Protein AF-A0A971KSY1-F1 (afdb_monomer_lite)

Sequence (257 aa):
MKKQINYIIRQVSPEHADFSYYFDDDGLTGAGGDYCYNLFIVAQSRNVGGFNEEEYQSLQTEIEELFENYDDIINKHEYAQYPSVGAMLLDLGLIDNIHNTRRIKEITDWLKACQEKPNPPYRNYRIMAEAFPEETTAEYLTFRTGKQWSTDSARGYSQGDYVKMVYCEELEHYKDGVQHYGKIWLGAATEFYVINLDENGEEVDTCGGYIIADSQAWDDEDRKKLICEWAGIPEDEALLEMIDSYKTVMQYTYRTV

Secondary structure (DSSP, 8-state):
-PPPP-EEEEEPPTTT---HHHH--GGGSGGGS-GGG--EEEESSTTSPPBTHHHHHHHHHHHHHHHHHHHHHHTT-TT-SSSSHHHHHHHTTS-S-TT-HHHHHHHHHHHHHHTSPPPTT-TTSSSHHHH-HHHHHHHHHHHHHSS-EEEEEEE-SSTT-EEEEEEETTSGGGTT-SHHHHHHHTT-EEEEEEEEE-TTS-EEEEEEEEEEETTT-SSHHHHHHHHHHHHT--GGGEEEE------------PPP-

Structure (mmCIF, N/CA/C/O backbone):
data_AF-A0A971KSY1-F1
#
_entry.id   AF-A0A971KSY1-F1
#
loop_
_atom_site.group_PDB
_atom_site.id
_atom_site.type_symbol
_atom_site.label_atom_id
_atom_site.label_alt_id
_atom_site.label_comp_id
_atom_site.label_asym_id
_atom_site.label_entity_id
_atom_site.label_seq_id
_atom_site.pdbx_PDB_ins_code
_atom_site.Cartn_x
_atom_site.Cartn_y
_atom_site.Cartn_z
_atom_site.occupancy
_atom_site.B_iso_or_equiv
_atom_site.auth_seq_id
_atom_site.auth_comp_id
_atom_site.auth_asym_id
_atom_site.auth_atom_id
_atom_site.pdbx_PDB_model_num
ATOM 1 N N . MET A 1 1 ? -37.208 12.709 26.633 1.00 48.94 1 MET A N 1
ATOM 2 C CA . MET A 1 1 ? -37.152 11.276 26.993 1.00 48.94 1 MET A CA 1
ATOM 3 C C . MET A 1 1 ? -35.694 10.863 26.948 1.00 48.94 1 MET A C 1
ATOM 5 O O . MET A 1 1 ? -35.041 11.241 25.984 1.00 48.94 1 MET A O 1
ATOM 9 N N . LYS A 1 2 ? -35.166 10.179 27.973 1.00 58.53 2 LYS A N 1
ATOM 10 C CA . LYS A 1 2 ? -33.878 9.483 27.820 1.00 58.53 2 LYS A CA 1
ATOM 11 C C . LYS A 1 2 ? -34.103 8.402 26.764 1.00 58.53 2 LYS A C 1
ATOM 13 O O . LYS A 1 2 ? -35.060 7.644 26.907 1.00 58.53 2 LYS A O 1
ATOM 18 N N . LYS A 1 3 ? -33.320 8.417 25.687 1.00 74.19 3 LYS A N 1
ATOM 19 C CA . LYS A 1 3 ? -33.339 7.335 24.701 1.00 74.19 3 LYS A CA 1
ATOM 20 C C . LYS A 1 3 ? -32.808 6.069 25.372 1.00 74.19 3 LYS A C 1
ATOM 22 O O . LYS A 1 3 ? -31.975 6.164 26.276 1.00 74.19 3 LYS A O 1
ATOM 27 N N . GLN A 1 4 ? -33.387 4.933 25.012 1.00 85.75 4 GLN A N 1
ATOM 28 C CA . GLN A 1 4 ? -32.935 3.636 25.493 1.00 85.75 4 GLN A CA 1
ATOM 29 C C . GLN A 1 4 ? -31.610 3.314 24.800 1.00 85.75 4 GLN A C 1
ATOM 31 O O . GLN A 1 4 ? -31.487 3.533 23.599 1.00 85.75 4 GLN A O 1
ATOM 36 N N . ILE A 1 5 ? -30.623 2.870 25.574 1.00 91.19 5 ILE A N 1
ATOM 37 C CA . ILE A 1 5 ? -29.356 2.385 25.032 1.00 91.19 5 ILE A CA 1
ATOM 38 C C . ILE A 1 5 ? -29.548 0.910 24.712 1.00 91.19 5 ILE A C 1
ATOM 40 O O . ILE A 1 5 ? -29.903 0.140 25.602 1.00 91.19 5 ILE A O 1
ATOM 44 N N . ASN A 1 6 ? -29.332 0.559 23.451 1.00 93.75 6 ASN A N 1
ATOM 45 C CA . ASN A 1 6 ? -29.463 -0.801 22.935 1.00 93.75 6 ASN A CA 1
ATOM 46 C C . ASN A 1 6 ? -28.094 -1.405 22.585 1.00 93.75 6 ASN A C 1
ATOM 48 O O . ASN A 1 6 ? -27.993 -2.617 22.416 1.00 93.75 6 ASN A O 1
ATOM 52 N N . TYR A 1 7 ? -27.050 -0.570 22.497 1.00 95.81 7 TYR A N 1
ATOM 53 C CA . TYR A 1 7 ? -25.719 -0.978 22.058 1.00 95.81 7 TYR A CA 1
ATOM 54 C C . TYR A 1 7 ? -24.626 -0.408 22.964 1.00 95.81 7 TYR A C 1
ATOM 56 O O . TYR A 1 7 ? -24.660 0.770 23.333 1.00 95.81 7 TYR A O 1
ATOM 64 N N . ILE A 1 8 ? -23.619 -1.224 23.268 1.00 95.38 8 ILE A N 1
ATOM 65 C CA . ILE A 1 8 ? -22.361 -0.779 23.875 1.00 95.38 8 ILE A CA 1
ATOM 66 C C . ILE A 1 8 ? -21.244 -0.978 22.858 1.00 95.38 8 ILE A C 1
ATOM 68 O O . ILE A 1 8 ? -21.026 -2.080 22.369 1.00 95.38 8 ILE A O 1
ATOM 72 N N . ILE A 1 9 ? -20.518 0.090 22.570 1.00 96.38 9 ILE A N 1
ATOM 73 C CA . ILE A 1 9 ? -19.268 0.066 21.827 1.00 96.38 9 ILE A CA 1
ATOM 74 C C . ILE A 1 9 ? -18.150 0.053 22.864 1.00 96.38 9 ILE A C 1
ATOM 76 O O . ILE A 1 9 ? -17.972 1.038 23.576 1.00 96.38 9 ILE A O 1
ATOM 80 N N . ARG A 1 10 ? -17.414 -1.048 22.986 1.00 95.25 10 ARG A N 1
ATOM 81 C CA . ARG A 1 10 ? -16.396 -1.230 24.028 1.00 95.25 10 ARG A CA 1
ATOM 82 C C . ARG A 1 10 ? -15.017 -1.370 23.410 1.00 95.25 10 ARG A C 1
ATOM 84 O O . ARG A 1 10 ? -14.802 -2.257 22.589 1.00 95.25 10 ARG A O 1
ATOM 91 N N . GLN A 1 11 ? -14.083 -0.524 23.831 1.00 93.81 11 GLN A N 1
ATOM 92 C CA . GLN A 1 11 ? -12.683 -0.631 23.431 1.00 93.81 11 GLN A CA 1
ATOM 93 C C . GLN A 1 11 ? -12.081 -1.971 23.882 1.00 93.81 11 GLN A C 1
ATOM 95 O O . GLN A 1 11 ? -12.233 -2.377 25.037 1.00 93.81 11 GLN A O 1
ATOM 100 N N . VAL A 1 12 ? -11.354 -2.631 22.981 1.00 91.94 12 VAL A N 1
ATOM 101 C CA . VAL A 1 12 ? -10.553 -3.820 23.285 1.00 91.94 12 VAL A CA 1
ATOM 102 C C . VAL A 1 12 ? -9.219 -3.388 23.884 1.00 91.94 12 VAL A C 1
ATOM 104 O O . VAL A 1 12 ? -8.569 -2.464 23.389 1.00 91.94 12 VAL A O 1
ATOM 107 N N . SER A 1 13 ? -8.798 -4.043 24.967 1.00 86.94 13 SER A N 1
ATOM 108 C CA . SER A 1 13 ? -7.489 -3.766 25.559 1.00 86.94 13 SER A CA 1
ATOM 109 C C . SER A 1 13 ? -6.364 -4.054 24.559 1.00 86.94 13 SER A C 1
ATOM 111 O O . SER A 1 13 ? -6.430 -5.078 23.879 1.00 86.94 13 SER A O 1
ATOM 113 N N . PRO A 1 14 ? -5.298 -3.233 24.497 1.00 83.31 14 PRO A N 1
ATOM 114 C CA . PRO A 1 14 ? -4.202 -3.438 23.548 1.00 83.31 14 PRO A CA 1
ATOM 115 C C . PRO A 1 14 ? -3.543 -4.824 23.623 1.00 83.31 14 PRO A C 1
ATOM 117 O O . PRO A 1 14 ? -3.099 -5.342 22.609 1.00 83.31 14 PRO A O 1
ATOM 120 N N . GLU A 1 15 ? -3.502 -5.459 24.800 1.00 82.75 15 GLU A N 1
ATOM 121 C CA . GLU A 1 15 ? -2.994 -6.829 24.981 1.00 82.75 15 GLU A CA 1
ATOM 122 C C . GLU A 1 15 ? -3.887 -7.933 24.387 1.00 82.75 15 GLU A C 1
ATOM 124 O O . GLU A 1 15 ? -3.483 -9.096 24.334 1.00 82.75 15 GLU A O 1
ATOM 129 N N . HIS A 1 16 ? -5.108 -7.582 23.991 1.00 85.69 16 HIS A N 1
ATOM 130 C CA . HIS A 1 16 ? -6.093 -8.469 23.379 1.00 85.69 16 HIS A CA 1
ATOM 131 C C . HIS A 1 16 ? -6.418 -8.086 21.934 1.00 85.69 16 HIS A C 1
ATOM 133 O O . HIS A 1 16 ? -7.103 -8.857 21.270 1.00 85.69 16 HIS A O 1
ATOM 139 N N . ALA A 1 17 ? -5.933 -6.935 21.464 1.00 84.19 17 ALA A N 1
ATOM 140 C CA . ALA A 1 17 ? -6.093 -6.508 20.086 1.00 84.19 17 ALA A CA 1
ATOM 141 C C . ALA A 1 17 ? -5.112 -7.271 19.186 1.00 84.19 17 ALA A C 1
ATOM 143 O O . ALA A 1 17 ? -3.904 -7.287 19.437 1.00 84.19 17 ALA A O 1
ATOM 144 N N . ASP A 1 18 ? -5.637 -7.885 18.131 1.00 82.88 18 ASP A N 1
ATOM 145 C CA . ASP A 1 18 ? -4.851 -8.568 17.106 1.00 82.88 18 ASP A CA 1
ATOM 146 C C . ASP A 1 18 ? -5.301 -8.093 15.723 1.00 82.88 18 ASP A C 1
ATOM 148 O O . ASP A 1 18 ? -6.350 -8.482 15.214 1.00 82.88 18 ASP A O 1
ATOM 152 N N . PHE A 1 19 ? -4.494 -7.225 15.112 1.00 86.44 19 PHE A N 1
ATOM 153 C CA . PHE A 1 19 ? -4.802 -6.649 13.804 1.00 86.44 19 PHE A CA 1
ATOM 154 C C . PHE A 1 19 ? -4.429 -7.563 12.635 1.00 86.44 19 PHE A C 1
ATOM 156 O O . PHE A 1 19 ? -4.664 -7.179 11.492 1.00 86.44 19 PHE A O 1
ATOM 163 N N . SER A 1 20 ? -3.853 -8.747 12.877 1.00 80.50 20 SER A N 1
ATOM 164 C CA . SER A 1 20 ? -3.466 -9.659 11.792 1.00 80.50 20 SER A CA 1
ATOM 165 C C . SER A 1 20 ? -4.663 -10.052 10.922 1.00 80.50 20 SER A C 1
ATOM 167 O O . SER A 1 20 ? -4.577 -9.952 9.701 1.00 80.50 20 SER A O 1
ATOM 169 N N . TYR A 1 21 ? -5.813 -10.333 11.541 1.00 78.06 21 TYR A N 1
ATOM 170 C CA . TYR A 1 21 ? -7.054 -10.685 10.843 1.00 78.06 21 TYR A CA 1
ATOM 171 C C . TYR A 1 21 ? -7.563 -9.608 9.880 1.00 78.06 21 TYR A C 1
ATOM 173 O O . TYR A 1 21 ? -8.275 -9.926 8.934 1.00 78.06 21 TYR A O 1
ATOM 181 N N . TYR A 1 22 ? -7.207 -8.337 10.094 1.00 82.69 22 TYR A N 1
ATOM 182 C CA . TYR A 1 22 ? -7.581 -7.251 9.184 1.00 82.69 22 TYR A CA 1
ATOM 183 C C . TYR A 1 22 ? -6.947 -7.418 7.795 1.00 82.69 22 TYR A C 1
ATOM 185 O O . TYR A 1 22 ? -7.488 -6.951 6.798 1.00 82.69 22 TYR A O 1
ATOM 193 N N . PHE A 1 23 ? -5.797 -8.088 7.734 1.00 82.44 23 PHE A N 1
ATOM 194 C CA . PHE A 1 23 ? -5.033 -8.310 6.513 1.00 82.44 23 PHE A CA 1
ATOM 195 C C . PHE A 1 23 ? -5.279 -9.684 5.886 1.00 82.44 23 PHE A C 1
ATOM 197 O O . PHE A 1 23 ? -4.829 -9.925 4.773 1.00 82.44 23 PHE A O 1
ATOM 204 N N . ASP A 1 24 ? -6.035 -10.558 6.550 1.00 78.06 24 ASP A N 1
ATOM 205 C CA . ASP A 1 24 ? -6.472 -11.832 5.971 1.00 78.06 24 ASP A CA 1
ATOM 206 C C . ASP A 1 24 ? -7.630 -11.645 4.961 1.00 78.06 24 ASP A C 1
ATOM 208 O O . ASP A 1 24 ? -8.124 -12.621 4.397 1.00 78.06 24 ASP A O 1
ATOM 212 N N . ASP A 1 25 ? -8.082 -10.404 4.735 1.00 69.25 25 ASP A N 1
ATOM 213 C CA . ASP A 1 25 ? -9.109 -10.068 3.749 1.00 69.25 25 ASP A CA 1
ATOM 214 C C . ASP A 1 25 ? -8.567 -10.205 2.314 1.00 69.25 25 ASP A C 1
ATOM 216 O O . ASP A 1 25 ? -7.653 -9.488 1.887 1.00 69.25 25 ASP A O 1
ATOM 220 N N . ASP A 1 26 ? -9.194 -11.091 1.535 1.00 64.81 26 ASP A N 1
ATOM 221 C CA . ASP A 1 26 ? -8.934 -11.272 0.104 1.00 64.81 26 ASP A CA 1
ATOM 222 C C . ASP A 1 26 ? -9.095 -9.961 -0.692 1.00 64.81 26 ASP A C 1
ATOM 224 O O . ASP A 1 26 ? -8.528 -9.822 -1.775 1.00 64.81 26 ASP A O 1
ATOM 228 N N . GLY A 1 27 ? -9.837 -8.983 -0.159 1.00 70.38 27 GLY A N 1
ATOM 229 C CA . GLY A 1 27 ? -10.011 -7.652 -0.736 1.00 70.38 27 GLY A CA 1
ATOM 230 C C . GLY A 1 27 ? -8.751 -6.781 -0.765 1.00 70.38 27 GLY A C 1
ATOM 231 O O . GLY A 1 27 ? -8.771 -5.753 -1.437 1.00 70.38 27 GLY A O 1
ATOM 232 N N . LEU A 1 28 ? -7.674 -7.173 -0.071 1.00 74.69 28 LEU A N 1
ATOM 233 C CA . LEU A 1 28 ? -6.376 -6.482 -0.083 1.00 74.69 28 LEU A CA 1
ATOM 234 C C . LEU A 1 28 ? -5.280 -7.262 -0.829 1.00 74.69 28 LEU A C 1
ATOM 236 O O . LEU A 1 28 ? -4.135 -6.798 -0.902 1.00 74.69 28 LEU A O 1
ATOM 240 N N . THR A 1 29 ? -5.600 -8.444 -1.365 1.00 73.44 29 THR A N 1
ATOM 241 C CA . THR A 1 29 ? -4.647 -9.347 -2.029 1.00 73.44 29 THR A CA 1
ATOM 242 C C . THR A 1 29 ? -5.054 -9.653 -3.471 1.00 73.44 29 THR A C 1
ATOM 244 O O . THR A 1 29 ? -6.196 -9.455 -3.890 1.00 73.44 29 THR A O 1
ATOM 247 N N . GLY A 1 30 ? -4.115 -10.209 -4.245 1.00 64.94 30 GLY A N 1
ATOM 248 C CA . GLY A 1 30 ? -4.368 -10.637 -5.625 1.00 64.94 30 GLY A CA 1
ATOM 249 C C . GLY A 1 30 ? -5.316 -11.826 -5.757 1.00 64.94 30 GLY A C 1
ATOM 250 O O . GLY A 1 30 ? -5.731 -12.146 -6.875 1.00 64.94 30 GLY A O 1
ATOM 251 N N . ALA A 1 31 ? -5.691 -12.472 -4.646 1.00 62.75 31 ALA A N 1
ATOM 252 C CA . ALA A 1 31 ? -6.575 -13.634 -4.637 1.00 62.75 31 ALA A CA 1
ATOM 253 C C . ALA A 1 31 ? -7.961 -13.328 -5.237 1.00 62.75 31 ALA A C 1
ATOM 255 O O . ALA A 1 31 ? -8.574 -14.208 -5.846 1.00 62.75 31 ALA A O 1
ATOM 256 N N . GLY A 1 32 ? -8.416 -12.070 -5.157 1.00 59.44 32 GLY A N 1
ATOM 257 C CA . GLY A 1 32 ? -9.660 -11.594 -5.774 1.00 59.44 32 GLY A CA 1
ATOM 258 C C . GLY A 1 32 ? -9.642 -11.506 -7.310 1.00 59.44 32 GLY A C 1
ATOM 259 O O . GLY A 1 32 ? -10.691 -11.320 -7.928 1.00 59.44 32 GLY A O 1
ATOM 260 N N . GLY A 1 33 ? -8.477 -11.660 -7.951 1.00 61.09 33 GLY A N 1
ATOM 261 C CA . GLY A 1 33 ? -8.323 -11.764 -9.406 1.00 61.09 33 GLY A CA 1
ATOM 262 C C . GLY A 1 33 ? -8.152 -10.445 -10.176 1.00 61.09 33 GLY A C 1
ATOM 263 O O . GLY A 1 33 ? -7.717 -10.492 -11.327 1.00 61.09 33 GLY A O 1
ATOM 264 N N . ASP A 1 34 ? -8.429 -9.280 -9.579 1.00 71.62 34 ASP A N 1
ATOM 265 C CA . ASP A 1 34 ? -8.027 -7.969 -10.117 1.00 71.62 34 ASP A CA 1
ATOM 266 C C . ASP A 1 34 ? -6.906 -7.400 -9.248 1.00 71.62 34 ASP A C 1
ATOM 268 O O . ASP A 1 34 ? -7.128 -7.024 -8.099 1.00 71.62 34 ASP A O 1
ATOM 272 N N . TYR A 1 35 ? -5.707 -7.318 -9.832 1.00 70.44 35 TYR A N 1
ATOM 273 C CA . TYR A 1 35 ? -4.486 -6.865 -9.161 1.00 70.44 35 TYR A CA 1
ATOM 274 C C . TYR A 1 35 ? -4.631 -5.483 -8.521 1.00 70.44 35 TYR A C 1
ATOM 276 O O . TYR A 1 35 ? -3.844 -5.107 -7.669 1.00 70.44 35 TYR A O 1
ATOM 284 N N . CYS A 1 36 ? -5.613 -4.685 -8.935 1.00 73.88 36 CYS A N 1
ATOM 285 C CA . CYS A 1 36 ? -5.788 -3.337 -8.417 1.00 73.88 36 CYS A CA 1
ATOM 286 C C . CYS A 1 36 ? -6.465 -3.258 -7.047 1.00 73.88 36 CYS A C 1
ATOM 288 O O . CYS A 1 36 ? -6.482 -2.176 -6.465 1.00 73.88 36 CYS A O 1
ATOM 290 N N . TYR A 1 37 ? -6.974 -4.376 -6.528 1.00 74.06 37 TYR A N 1
ATOM 291 C CA . TYR A 1 37 ? -7.326 -4.509 -5.113 1.00 74.06 37 TYR A CA 1
ATOM 292 C C . TYR A 1 37 ? -6.107 -4.841 -4.239 1.00 74.06 37 TYR A C 1
ATOM 294 O O . TYR A 1 37 ? -6.221 -4.879 -3.019 1.00 74.06 37 TYR A O 1
ATOM 302 N N . ASN A 1 38 ? -4.929 -5.062 -4.834 1.00 81.81 38 ASN A N 1
ATOM 303 C CA . ASN A 1 38 ? -3.735 -5.358 -4.059 1.00 81.81 38 ASN A CA 1
ATOM 304 C C . ASN A 1 38 ? -3.228 -4.092 -3.374 1.00 81.81 38 ASN A C 1
ATOM 306 O O . ASN A 1 38 ? -2.940 -3.075 -4.016 1.00 81.81 38 ASN A O 1
ATOM 310 N N . LEU A 1 39 ? -3.010 -4.224 -2.071 1.00 85.56 39 LEU A N 1
ATOM 311 C CA . LEU A 1 39 ? -2.203 -3.307 -1.293 1.00 85.56 39 LEU A CA 1
ATOM 312 C C . LEU A 1 39 ? -0.866 -3.978 -0.985 1.00 85.56 39 LEU A C 1
ATOM 314 O O . LEU A 1 39 ? -0.824 -5.060 -0.402 1.00 85.56 39 LEU A O 1
ATOM 318 N N . PHE A 1 40 ? 0.235 -3.311 -1.313 1.00 87.38 40 PHE A N 1
ATOM 319 C CA . PHE A 1 40 ? 1.554 -3.717 -0.831 1.00 87.38 40 PHE A CA 1
ATOM 320 C C . PHE A 1 40 ? 1.937 -2.828 0.339 1.00 87.38 40 PHE A C 1
ATOM 322 O O . PHE A 1 40 ? 1.944 -1.607 0.187 1.00 87.38 40 PHE A O 1
ATOM 329 N N . ILE A 1 41 ? 2.278 -3.420 1.486 1.00 84.88 41 ILE A N 1
ATOM 330 C CA . ILE A 1 41 ? 2.862 -2.684 2.613 1.00 84.88 41 ILE A CA 1
ATOM 331 C C . ILE A 1 41 ? 4.332 -3.060 2.696 1.00 84.88 41 ILE A C 1
ATOM 333 O O . ILE A 1 41 ? 4.700 -4.155 3.119 1.00 84.88 41 ILE A O 1
ATOM 337 N N . VAL A 1 42 ? 5.176 -2.120 2.289 1.00 84.25 42 VAL A N 1
ATOM 338 C CA . VAL A 1 42 ? 6.618 -2.295 2.179 1.00 84.25 42 VAL A CA 1
ATOM 339 C C . VAL A 1 42 ? 7.269 -1.774 3.456 1.00 84.25 42 VAL A C 1
ATOM 341 O O . VAL A 1 42 ? 7.334 -0.565 3.716 1.00 84.25 42 VAL A O 1
ATOM 344 N N . ALA A 1 43 ? 7.745 -2.704 4.280 1.00 74.25 43 ALA A N 1
ATOM 345 C CA . ALA A 1 43 ? 8.472 -2.391 5.499 1.00 74.25 43 ALA A CA 1
ATOM 346 C C . ALA A 1 43 ? 9.953 -2.124 5.183 1.00 74.25 43 ALA A C 1
ATOM 348 O O . ALA A 1 43 ? 10.650 -2.963 4.621 1.00 74.25 43 ALA A O 1
ATOM 349 N N . GLN A 1 44 ? 10.480 -0.967 5.600 1.00 61.97 44 GLN A N 1
ATOM 350 C CA . GLN A 1 44 ? 11.910 -0.644 5.427 1.00 61.97 44 GLN A CA 1
ATOM 351 C C . GLN A 1 44 ? 12.831 -1.433 6.378 1.00 61.97 44 GLN A C 1
ATOM 353 O O . GLN A 1 44 ? 14.061 -1.398 6.262 1.00 61.97 44 GLN A O 1
ATOM 358 N N . SER A 1 45 ? 12.251 -2.133 7.354 1.00 52.75 45 SER A N 1
ATOM 359 C CA . SER A 1 45 ? 12.975 -2.936 8.331 1.00 52.75 45 SER A CA 1
ATOM 360 C C . SER A 1 45 ? 13.284 -4.315 7.744 1.00 52.75 45 SER A C 1
ATOM 362 O O . SER A 1 45 ? 12.395 -5.145 7.599 1.00 52.75 45 SER A O 1
ATOM 364 N N . ARG A 1 46 ? 14.574 -4.585 7.502 1.00 41.16 46 ARG A N 1
ATOM 365 C CA . ARG A 1 46 ? 15.148 -5.855 6.992 1.00 41.16 46 ARG A CA 1
ATOM 366 C C . ARG A 1 46 ? 14.719 -7.147 7.719 1.00 41.16 46 ARG A C 1
ATOM 368 O O . ARG A 1 46 ? 15.130 -8.219 7.296 1.00 41.16 46 ARG A O 1
ATOM 375 N N . ASN A 1 47 ? 13.985 -7.048 8.829 1.00 38.00 47 ASN A N 1
ATOM 376 C CA . ASN A 1 47 ? 13.667 -8.155 9.733 1.00 38.00 47 ASN A CA 1
ATOM 377 C C . ASN A 1 47 ? 12.163 -8.313 10.023 1.00 38.00 47 ASN A C 1
ATOM 379 O O . ASN A 1 47 ? 11.811 -9.104 10.895 1.00 38.00 47 ASN A O 1
ATOM 383 N N . VAL A 1 48 ? 11.288 -7.551 9.362 1.00 52.50 48 VAL A N 1
ATOM 384 C CA . VAL A 1 48 ? 9.833 -7.686 9.521 1.00 52.50 48 VAL A CA 1
ATOM 385 C C . VAL A 1 48 ? 9.251 -7.789 8.127 1.00 52.50 48 VAL A C 1
ATOM 387 O O . VAL A 1 48 ? 9.369 -6.839 7.356 1.00 52.50 48 VAL A O 1
ATOM 390 N N . GLY A 1 49 ? 8.697 -8.956 7.805 1.00 60.94 49 GLY A N 1
ATOM 391 C CA . GLY A 1 49 ? 8.087 -9.170 6.506 1.00 60.94 49 GLY A CA 1
ATOM 392 C C . GLY A 1 49 ? 6.890 -8.251 6.309 1.00 60.94 49 GLY A C 1
ATOM 393 O O . GLY A 1 49 ? 6.125 -8.024 7.247 1.00 60.94 49 GLY A O 1
ATOM 394 N N . GLY A 1 50 ? 6.780 -7.658 5.124 1.00 64.12 50 GLY A N 1
ATOM 395 C CA . GLY A 1 50 ? 5.656 -6.798 4.755 1.00 64.12 50 GLY A CA 1
ATOM 396 C C . GLY A 1 50 ? 4.355 -7.582 4.549 1.00 64.12 50 GLY A C 1
ATOM 397 O O . GLY A 1 50 ? 4.354 -8.809 4.458 1.00 64.12 50 GLY A O 1
ATOM 398 N N . PHE A 1 51 ? 3.236 -6.867 4.429 1.00 81.94 51 PHE A N 1
ATOM 399 C CA . PHE A 1 51 ? 2.002 -7.462 3.903 1.00 81.94 51 PHE A CA 1
ATOM 400 C C . PHE A 1 51 ? 2.137 -7.658 2.386 1.00 81.94 51 PHE A C 1
ATOM 402 O O . PHE A 1 51 ? 2.604 -6.745 1.698 1.00 81.94 51 PHE A O 1
ATOM 409 N N . ASN A 1 52 ? 1.749 -8.836 1.880 1.00 83.00 52 ASN A N 1
ATOM 410 C CA . ASN A 1 52 ? 1.996 -9.273 0.498 1.00 83.00 52 ASN A CA 1
ATOM 411 C C . ASN A 1 52 ? 3.481 -9.216 0.089 1.00 83.00 52 ASN A C 1
ATOM 413 O O . ASN A 1 52 ? 3.814 -8.895 -1.053 1.00 83.00 52 ASN A O 1
ATOM 417 N N . GLU A 1 53 ? 4.397 -9.519 1.016 1.00 83.62 53 GLU A N 1
ATOM 418 C CA . GLU A 1 53 ? 5.835 -9.425 0.748 1.00 83.62 53 GLU A CA 1
ATOM 419 C C . GLU A 1 53 ? 6.295 -10.357 -0.378 1.00 83.62 53 GLU A C 1
ATOM 421 O O . GLU A 1 53 ? 7.070 -9.923 -1.223 1.00 83.62 53 GLU A O 1
ATOM 426 N N . GLU A 1 54 ? 5.829 -11.608 -0.425 1.00 85.00 54 GLU A N 1
ATOM 427 C CA . GLU A 1 54 ? 6.244 -12.559 -1.468 1.00 85.00 54 GLU A CA 1
ATOM 428 C C . GLU A 1 54 ? 5.839 -12.077 -2.871 1.00 85.00 54 GLU A C 1
ATOM 430 O O . GLU A 1 54 ? 6.655 -12.095 -3.794 1.00 85.00 54 GLU A O 1
ATOM 435 N N . GLU A 1 55 ? 4.608 -11.577 -3.024 1.00 86.81 55 GLU A N 1
ATOM 436 C CA . GLU A 1 55 ? 4.133 -10.981 -4.280 1.00 86.81 55 GLU A CA 1
ATOM 437 C C . GLU A 1 55 ? 4.951 -9.738 -4.647 1.00 86.81 55 GLU A C 1
ATOM 439 O O . GLU A 1 55 ? 5.384 -9.584 -5.791 1.00 86.81 55 GLU A O 1
ATOM 444 N N . TYR A 1 56 ? 5.220 -8.867 -3.669 1.00 88.88 56 TYR A N 1
ATOM 445 C CA . TYR A 1 56 ? 6.039 -7.679 -3.883 1.00 88.88 56 TYR A CA 1
ATOM 446 C C . TYR A 1 56 ? 7.476 -8.038 -4.288 1.00 88.88 56 TYR A C 1
ATOM 448 O O . TYR A 1 56 ? 8.023 -7.434 -5.208 1.00 88.88 56 TYR A O 1
ATOM 456 N N . GLN A 1 57 ? 8.089 -9.039 -3.653 1.00 88.81 57 GLN A N 1
ATOM 457 C CA . GLN A 1 57 ? 9.422 -9.531 -4.008 1.00 88.81 57 GLN A CA 1
ATOM 458 C C . GLN A 1 57 ? 9.439 -10.124 -5.422 1.00 88.81 57 GLN A C 1
ATOM 460 O O . GLN A 1 57 ? 10.363 -9.834 -6.178 1.00 88.81 57 GLN A O 1
ATOM 465 N N . SER A 1 58 ? 8.400 -10.870 -5.815 1.00 89.50 58 SER A N 1
ATOM 466 C CA . SER A 1 58 ? 8.255 -11.361 -7.191 1.00 89.50 58 SER A CA 1
ATOM 467 C C . SER A 1 58 ? 8.210 -10.207 -8.197 1.00 89.50 58 SER A C 1
ATOM 469 O O . SER A 1 58 ? 8.907 -10.250 -9.209 1.00 89.50 58 SER A O 1
ATOM 471 N N . LEU A 1 59 ? 7.452 -9.141 -7.906 1.00 90.88 59 LEU A N 1
ATOM 472 C CA . LEU A 1 59 ? 7.438 -7.935 -8.739 1.00 90.88 59 LEU A CA 1
ATOM 473 C C . LEU A 1 59 ? 8.811 -7.260 -8.815 1.00 90.88 59 LEU A C 1
ATOM 475 O O . LEU A 1 59 ? 9.209 -6.824 -9.893 1.00 90.88 59 LEU A O 1
ATOM 479 N N . GLN A 1 60 ? 9.533 -7.157 -7.693 1.00 92.00 60 GLN A N 1
ATOM 480 C CA . GLN A 1 60 ? 10.887 -6.596 -7.691 1.00 92.00 60 GLN A CA 1
ATOM 481 C C . GLN A 1 60 ? 11.815 -7.397 -8.604 1.00 92.00 60 GLN A C 1
ATOM 483 O O . GLN A 1 60 ? 12.520 -6.796 -9.408 1.00 92.00 60 GLN A O 1
ATOM 488 N N . THR A 1 61 ? 11.772 -8.730 -8.541 1.00 92.38 61 THR A N 1
ATOM 489 C CA . THR A 1 61 ? 12.573 -9.589 -9.423 1.00 92.38 61 THR A CA 1
ATOM 490 C C . THR A 1 61 ? 12.228 -9.368 -10.896 1.00 92.38 61 THR A C 1
ATOM 492 O O . THR A 1 61 ? 13.130 -9.186 -11.707 1.00 92.38 61 THR A O 1
ATOM 495 N N . GLU A 1 62 ? 10.943 -9.289 -11.253 1.00 93.12 62 GLU A N 1
ATOM 496 C CA . GLU A 1 62 ? 10.537 -8.993 -12.636 1.00 93.12 62 GLU A CA 1
ATOM 497 C C . GLU A 1 62 ? 11.036 -7.616 -13.119 1.00 93.12 62 GLU A C 1
ATOM 499 O O . GLU A 1 62 ? 11.449 -7.455 -14.271 1.00 93.12 62 GLU A O 1
ATOM 504 N N . ILE A 1 63 ? 11.021 -6.607 -12.243 1.00 94.81 63 ILE A N 1
ATOM 505 C CA . ILE A 1 63 ? 11.536 -5.263 -12.536 1.00 94.81 63 ILE A CA 1
ATOM 506 C C . ILE A 1 63 ? 13.065 -5.278 -12.696 1.00 94.81 63 ILE A C 1
ATOM 508 O O . ILE A 1 63 ? 13.599 -4.616 -13.589 1.00 94.81 63 ILE A O 1
ATOM 512 N N . GLU A 1 64 ? 13.781 -6.025 -11.858 1.00 93.88 64 GLU A N 1
ATOM 513 C CA . GLU A 1 64 ? 15.232 -6.197 -11.962 1.00 93.88 64 GLU A CA 1
ATOM 514 C C . GLU A 1 64 ? 15.615 -6.862 -13.290 1.00 93.88 64 GLU A C 1
ATOM 516 O O . GLU A 1 64 ? 16.454 -6.325 -14.016 1.00 93.88 64 GLU A O 1
ATOM 521 N N . GLU A 1 65 ? 14.936 -7.947 -13.673 1.00 93.81 65 GLU A N 1
ATOM 522 C CA . GLU A 1 65 ? 15.133 -8.617 -14.966 1.00 93.81 65 GLU A CA 1
ATOM 523 C C . GLU A 1 65 ? 14.845 -7.680 -16.150 1.00 93.81 65 GLU A C 1
ATOM 525 O O . GLU A 1 65 ? 15.560 -7.687 -17.158 1.00 93.81 65 GLU A O 1
ATOM 530 N N . LEU A 1 66 ? 13.818 -6.831 -16.041 1.00 95.62 66 LEU A N 1
ATOM 531 C CA . LEU A 1 66 ? 13.522 -5.805 -17.040 1.00 95.62 66 LEU A CA 1
ATOM 532 C C . LEU A 1 66 ? 14.683 -4.804 -17.184 1.00 95.62 66 LEU A C 1
ATOM 534 O O . LEU A 1 66 ? 15.047 -4.445 -18.309 1.00 95.62 66 LEU A O 1
ATOM 538 N N . PHE A 1 67 ? 15.282 -4.359 -16.076 1.00 95.62 67 PHE A N 1
ATOM 539 C CA . PHE A 1 67 ? 16.429 -3.450 -16.112 1.00 95.62 67 PHE A CA 1
ATOM 540 C C . PHE A 1 67 ? 17.694 -4.104 -16.662 1.00 95.62 67 PHE A C 1
ATOM 542 O O . PHE A 1 67 ? 18.415 -3.449 -17.417 1.00 95.62 67 PHE A O 1
ATOM 549 N N . GLU A 1 68 ? 17.963 -5.363 -16.314 1.00 93.75 68 GLU A N 1
ATOM 550 C CA . GLU A 1 68 ? 19.100 -6.119 -16.847 1.00 93.75 68 GLU A CA 1
ATOM 551 C C . GLU A 1 68 ? 18.989 -6.274 -18.366 1.00 93.75 68 GLU A C 1
ATOM 553 O O . GLU A 1 68 ? 19.906 -5.903 -19.100 1.00 93.75 68 GLU A O 1
ATOM 558 N N . ASN A 1 69 ? 17.825 -6.707 -18.858 1.00 95.25 69 ASN A N 1
ATOM 559 C CA . ASN A 1 69 ? 17.586 -6.840 -20.294 1.00 95.25 69 ASN A CA 1
ATOM 560 C C . ASN A 1 69 ? 17.674 -5.492 -21.027 1.00 95.25 69 ASN A C 1
ATOM 562 O O . ASN A 1 69 ? 18.199 -5.415 -22.140 1.00 95.25 69 ASN A O 1
ATOM 566 N N . TYR A 1 70 ? 17.180 -4.410 -20.419 1.00 96.12 70 TYR A N 1
ATOM 567 C CA . TYR A 1 70 ? 17.310 -3.069 -20.982 1.00 96.12 70 TYR A CA 1
ATOM 568 C C . TYR A 1 70 ? 18.778 -2.628 -21.096 1.00 96.12 70 TYR A C 1
ATOM 570 O O . TYR A 1 70 ? 19.182 -2.136 -22.155 1.00 96.12 70 TYR A O 1
ATOM 578 N N . ASP A 1 71 ? 19.582 -2.830 -20.047 1.00 94.25 71 ASP A N 1
ATOM 579 C CA . ASP A 1 71 ? 21.014 -2.503 -20.050 1.00 94.25 71 ASP A CA 1
ATOM 580 C C . ASP A 1 71 ? 21.763 -3.288 -21.136 1.00 94.25 71 ASP A C 1
ATOM 582 O O . ASP A 1 71 ? 22.492 -2.698 -21.942 1.00 94.25 71 ASP A O 1
ATOM 586 N N . ASP A 1 72 ? 21.479 -4.588 -21.246 1.00 95.06 72 ASP A N 1
ATOM 587 C CA . ASP A 1 72 ? 22.035 -5.475 -22.266 1.00 95.06 72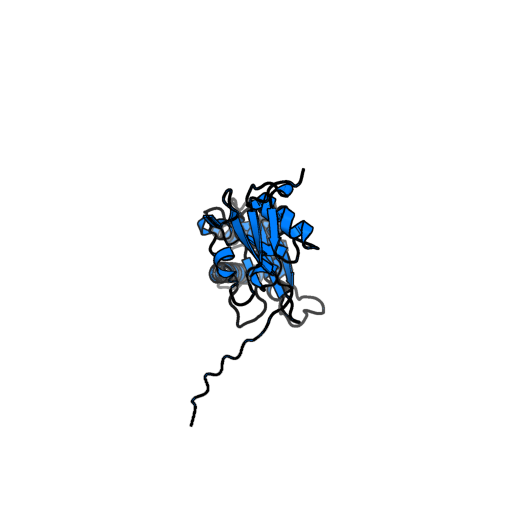 ASP A CA 1
ATOM 588 C C . ASP A 1 72 ? 21.805 -4.949 -23.693 1.00 95.06 72 ASP A C 1
ATOM 590 O O . ASP A 1 72 ? 22.730 -4.900 -24.517 1.00 95.06 72 ASP A O 1
ATOM 594 N N . ILE A 1 73 ? 20.579 -4.502 -23.982 1.00 95.56 73 ILE A N 1
ATOM 595 C CA . ILE A 1 73 ? 20.187 -3.959 -25.289 1.00 95.56 73 ILE A CA 1
ATOM 596 C C . ILE A 1 73 ? 20.914 -2.640 -25.577 1.00 95.56 73 ILE A C 1
ATOM 598 O O . ILE A 1 73 ? 21.450 -2.450 -26.676 1.00 95.56 73 ILE A O 1
ATOM 602 N N . ILE A 1 74 ? 20.921 -1.706 -24.621 1.00 94.25 74 ILE A N 1
ATOM 603 C CA . ILE A 1 74 ? 21.471 -0.358 -24.827 1.00 94.25 74 ILE A CA 1
ATOM 604 C C . ILE A 1 74 ? 22.997 -0.388 -24.939 1.00 94.25 74 ILE A C 1
ATOM 606 O O . ILE A 1 74 ? 23.562 0.292 -25.804 1.00 94.25 74 ILE A O 1
ATOM 610 N N . ASN A 1 75 ? 23.658 -1.220 -24.134 1.00 93.88 75 ASN A N 1
ATOM 611 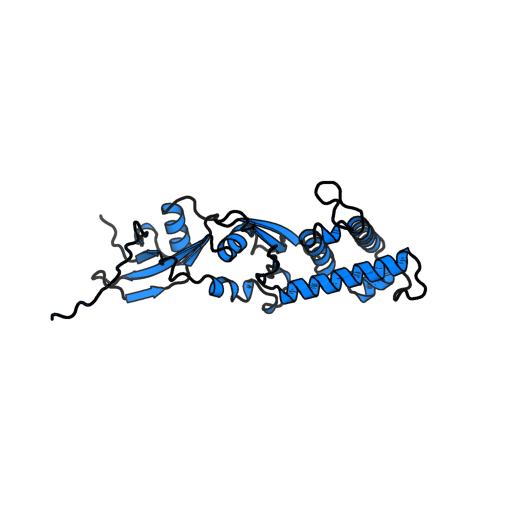C CA . ASN A 1 75 ? 25.108 -1.399 -24.165 1.00 93.88 75 ASN A CA 1
ATOM 612 C C . ASN A 1 75 ? 25.569 -2.394 -25.247 1.00 93.88 75 ASN A C 1
ATOM 614 O O . ASN A 1 75 ? 26.773 -2.559 -25.452 1.00 93.88 75 ASN A O 1
ATOM 618 N N . LYS A 1 76 ? 24.633 -2.980 -26.010 1.00 90.94 76 LYS A N 1
ATOM 619 C CA . LYS A 1 76 ? 24.886 -3.911 -27.124 1.00 90.94 76 LYS A CA 1
ATOM 620 C C . LYS A 1 76 ? 25.718 -5.120 -26.696 1.00 90.94 76 LYS A C 1
ATOM 622 O O . LYS A 1 76 ? 26.669 -5.499 -27.386 1.00 90.94 76 LYS A O 1
ATOM 627 N N . HIS A 1 77 ? 25.367 -5.708 -25.558 1.00 90.12 77 HIS A N 1
ATOM 628 C CA . HIS A 1 77 ? 26.015 -6.921 -25.083 1.00 90.12 77 HIS A CA 1
ATOM 629 C C . HIS A 1 77 ? 25.818 -8.064 -26.087 1.00 90.12 77 HIS A C 1
ATOM 631 O O . HIS A 1 77 ? 24.740 -8.244 -26.649 1.00 90.12 77 HIS A O 1
ATOM 637 N N . GLU A 1 78 ? 26.868 -8.862 -26.309 1.00 85.81 78 GLU A N 1
ATOM 638 C CA . GLU A 1 78 ? 26.834 -9.998 -27.249 1.00 85.81 78 GLU A CA 1
ATOM 639 C C . GLU A 1 78 ? 25.795 -11.065 -26.861 1.00 85.81 78 GLU A C 1
ATOM 641 O O . GLU A 1 78 ? 25.372 -11.849 -27.708 1.00 85.81 78 GLU A O 1
ATOM 646 N N . TYR A 1 79 ? 25.375 -11.066 -25.593 1.00 86.19 79 TYR A N 1
ATOM 647 C CA . TYR A 1 79 ? 24.411 -11.998 -25.009 1.00 86.19 79 TYR A CA 1
ATOM 648 C C . TYR A 1 79 ? 23.036 -11.371 -24.750 1.00 86.19 79 TYR A C 1
ATOM 650 O O . TYR A 1 79 ? 22.222 -11.994 -24.073 1.00 86.19 79 TYR A O 1
ATOM 658 N N . ALA A 1 80 ? 22.766 -10.172 -25.284 1.00 90.25 80 ALA A N 1
ATOM 659 C CA . ALA A 1 80 ? 21.469 -9.526 -25.121 1.00 90.25 80 ALA A CA 1
ATOM 660 C C . ALA A 1 80 ? 20.347 -10.452 -25.616 1.00 90.25 80 ALA A C 1
ATOM 662 O O . ALA A 1 80 ? 20.335 -10.870 -26.778 1.00 90.25 80 ALA A O 1
ATOM 663 N N . GLN A 1 81 ? 19.402 -10.768 -24.727 1.00 92.44 81 GLN A N 1
ATOM 664 C CA . GLN A 1 81 ? 18.318 -11.711 -25.023 1.00 92.44 81 GLN A CA 1
ATOM 665 C C . GLN A 1 81 ? 17.385 -11.191 -26.123 1.00 92.44 81 GLN A C 1
ATOM 667 O O . GLN A 1 81 ? 16.850 -11.966 -26.918 1.00 92.44 81 GLN A O 1
ATOM 672 N N . TYR A 1 82 ? 17.227 -9.868 -26.201 1.00 94.25 82 TYR A N 1
ATOM 673 C CA . TYR A 1 82 ? 16.332 -9.211 -27.142 1.00 94.25 82 TYR A CA 1
ATOM 674 C C . TYR A 1 82 ? 17.095 -8.339 -28.145 1.00 94.25 82 TYR A C 1
ATOM 676 O O . TYR A 1 82 ? 18.053 -7.655 -27.788 1.00 94.25 82 TYR A O 1
ATOM 684 N N . PRO A 1 83 ? 16.634 -8.266 -29.408 1.00 93.31 83 PRO A N 1
ATOM 685 C CA . PRO A 1 83 ? 17.270 -7.438 -30.433 1.00 93.31 83 PRO A CA 1
ATOM 686 C C . PRO A 1 83 ? 16.951 -5.939 -30.297 1.00 93.31 83 PRO A C 1
ATOM 688 O O . PRO A 1 83 ? 17.565 -5.114 -30.974 1.00 93.31 83 PRO A O 1
ATOM 691 N N . SER A 1 84 ? 15.939 -5.572 -29.503 1.00 94.94 84 SER A N 1
ATOM 692 C CA . SER A 1 84 ? 15.523 -4.184 -29.283 1.00 94.94 84 SER A CA 1
ATOM 693 C C . SER A 1 84 ? 14.618 -4.060 -28.057 1.00 94.94 84 SER A C 1
ATOM 695 O O . SER A 1 84 ? 13.948 -5.025 -27.690 1.00 94.94 84 SER A O 1
ATOM 697 N N . VAL A 1 85 ? 14.518 -2.850 -27.493 1.00 95.88 85 VAL A N 1
ATOM 698 C CA . VAL A 1 85 ? 13.612 -2.553 -26.367 1.00 95.88 85 VAL A CA 1
ATOM 699 C C . VAL A 1 85 ? 12.161 -2.876 -26.728 1.00 95.88 85 VAL A C 1
ATOM 701 O O . VAL A 1 85 ? 11.456 -3.495 -25.947 1.00 95.88 85 VAL A O 1
ATOM 704 N N . GLY A 1 86 ? 11.716 -2.542 -27.944 1.00 96.50 86 GLY A N 1
ATOM 705 C CA . GLY A 1 86 ? 10.352 -2.852 -28.385 1.00 96.50 86 GLY A CA 1
ATOM 706 C C . GLY A 1 86 ? 10.047 -4.354 -28.436 1.00 96.50 86 GLY A C 1
ATOM 707 O O . GLY A 1 86 ? 8.924 -4.746 -28.143 1.00 96.50 86 GLY A O 1
ATOM 708 N N . ALA A 1 87 ? 11.033 -5.194 -28.773 1.00 95.88 87 ALA A N 1
ATOM 709 C CA . ALA A 1 87 ? 10.865 -6.649 -28.752 1.00 95.88 87 ALA A CA 1
ATOM 710 C C . ALA A 1 87 ? 10.754 -7.187 -27.316 1.00 95.88 87 ALA A C 1
ATOM 712 O O . ALA A 1 87 ? 9.867 -7.989 -27.050 1.00 95.88 87 ALA A O 1
ATOM 713 N N . MET A 1 88 ? 11.596 -6.691 -26.403 1.00 96.50 88 MET A N 1
ATOM 714 C CA . MET A 1 88 ? 11.540 -7.022 -24.973 1.00 96.50 88 MET A CA 1
ATOM 715 C C . MET A 1 88 ? 10.188 -6.645 -24.356 1.00 96.50 88 MET A C 1
ATOM 717 O O . MET A 1 88 ? 9.532 -7.472 -23.737 1.00 96.50 88 MET A O 1
ATOM 721 N N . LEU A 1 89 ? 9.731 -5.407 -24.566 1.00 96.75 89 LEU A N 1
ATOM 722 C CA . LEU A 1 89 ? 8.471 -4.926 -23.990 1.00 96.75 89 LEU A CA 1
ATOM 723 C C . LEU A 1 89 ? 7.247 -5.689 -24.512 1.00 96.75 89 LEU A C 1
ATOM 725 O O . LEU A 1 89 ? 6.269 -5.830 -23.781 1.00 96.75 89 LEU A O 1
ATOM 729 N N . LEU A 1 90 ? 7.284 -6.146 -25.769 1.00 95.94 90 LEU A N 1
ATOM 730 C CA . LEU A 1 90 ? 6.211 -6.951 -26.353 1.00 95.94 90 LEU A CA 1
ATOM 731 C C . LEU A 1 90 ? 6.160 -8.348 -25.727 1.00 95.94 90 LEU A C 1
ATOM 733 O O . LEU A 1 90 ? 5.075 -8.824 -25.414 1.00 95.94 90 LEU A O 1
ATOM 737 N N . ASP A 1 91 ? 7.317 -8.987 -25.543 1.00 94.75 91 ASP A N 1
ATOM 738 C CA . ASP A 1 91 ? 7.407 -10.324 -24.945 1.00 94.75 91 ASP A CA 1
ATOM 739 C C . ASP A 1 91 ? 6.949 -10.322 -23.479 1.00 94.75 91 ASP A C 1
ATOM 741 O O . ASP A 1 91 ? 6.163 -11.170 -23.065 1.00 94.75 91 ASP A O 1
ATOM 745 N N . LEU A 1 92 ? 7.328 -9.280 -22.731 1.00 92.62 92 LEU A N 1
ATOM 746 C CA . LEU A 1 92 ? 6.898 -9.053 -21.347 1.00 92.62 92 LEU A CA 1
ATOM 747 C C . LEU A 1 92 ? 5.442 -8.559 -21.219 1.00 92.62 92 LEU A C 1
ATOM 749 O O . LEU A 1 92 ? 4.974 -8.300 -20.112 1.00 92.62 92 LEU A O 1
ATOM 753 N N . GLY A 1 93 ? 4.721 -8.378 -22.332 1.00 92.75 93 GLY A N 1
ATOM 754 C CA . GLY A 1 93 ? 3.318 -7.953 -22.334 1.00 92.75 93 GLY A CA 1
ATOM 755 C C . GLY A 1 93 ? 3.069 -6.509 -21.875 1.00 92.75 93 GLY A C 1
ATOM 756 O O . GLY A 1 93 ? 1.926 -6.142 -21.619 1.00 92.75 93 GLY A O 1
ATOM 757 N N . LEU A 1 94 ? 4.108 -5.671 -21.790 1.00 94.31 94 LEU A N 1
ATOM 758 C CA . LEU A 1 94 ? 3.995 -4.248 -21.428 1.00 94.31 94 LEU A CA 1
ATOM 759 C C . LEU A 1 94 ? 3.489 -3.380 -22.592 1.00 94.31 94 LEU A C 1
ATOM 761 O O . LEU A 1 94 ? 3.074 -2.233 -22.402 1.00 94.31 94 LEU A O 1
ATOM 765 N N . ILE A 1 95 ? 3.539 -3.920 -23.810 1.00 95.12 95 ILE A N 1
ATOM 766 C CA . ILE A 1 95 ? 2.908 -3.363 -25.005 1.00 95.12 95 ILE A CA 1
ATOM 767 C C . ILE A 1 95 ? 2.195 -4.471 -25.778 1.00 95.12 95 ILE A C 1
ATOM 769 O O . ILE A 1 95 ? 2.582 -5.633 -25.743 1.00 95.12 95 ILE A O 1
ATOM 773 N N . ASP A 1 96 ? 1.186 -4.084 -26.545 1.00 93.75 96 ASP A N 1
ATOM 774 C CA . ASP A 1 96 ? 0.388 -4.958 -27.406 1.00 93.75 96 ASP A CA 1
ATOM 775 C C . ASP A 1 96 ? 0.940 -5.067 -28.838 1.00 93.75 96 ASP A C 1
ATOM 777 O O . ASP A 1 96 ? 0.607 -5.986 -29.588 1.00 93.75 96 ASP A O 1
ATOM 781 N N . ASN A 1 97 ? 1.766 -4.101 -29.251 1.00 92.69 97 ASN A N 1
ATOM 782 C CA . ASN A 1 97 ? 2.244 -3.981 -30.621 1.00 92.69 97 ASN A CA 1
ATOM 783 C C . ASN A 1 97 ? 3.618 -3.296 -30.693 1.00 92.69 97 ASN A C 1
ATOM 785 O O . ASN A 1 97 ? 3.797 -2.185 -30.196 1.00 92.69 97 ASN A O 1
ATOM 789 N N . ILE A 1 98 ? 4.564 -3.897 -31.425 1.00 93.88 98 ILE A N 1
ATOM 790 C CA . ILE A 1 98 ? 5.914 -3.348 -31.656 1.00 93.88 98 ILE A CA 1
ATOM 791 C C . ILE A 1 98 ? 5.921 -1.999 -32.402 1.00 93.88 98 ILE A C 1
ATOM 793 O O . ILE A 1 98 ? 6.906 -1.263 -32.383 1.00 93.88 98 ILE A O 1
ATOM 797 N N . HIS A 1 99 ? 4.819 -1.648 -33.065 1.00 92.62 99 HIS A N 1
ATOM 798 C CA . HIS A 1 99 ? 4.627 -0.362 -33.732 1.00 92.62 99 HIS A CA 1
ATOM 799 C C . HIS A 1 99 ? 4.020 0.713 -32.824 1.00 92.62 99 HIS A C 1
ATOM 801 O O . HIS A 1 99 ? 3.849 1.849 -33.271 1.00 92.62 99 HIS A O 1
ATOM 807 N N . ASN A 1 100 ? 3.728 0.406 -31.555 1.00 92.75 100 ASN A N 1
ATOM 808 C CA . ASN A 1 100 ? 3.293 1.382 -30.557 1.00 92.75 100 ASN A CA 1
ATOM 809 C C . ASN A 1 100 ? 4.483 2.237 -30.081 1.00 92.75 100 ASN A C 1
ATOM 811 O O . ASN A 1 100 ? 4.906 2.209 -28.927 1.00 92.75 100 ASN A O 1
ATOM 815 N N . THR A 1 101 ? 5.062 2.996 -31.012 1.00 93.81 101 THR A N 1
ATOM 816 C CA . THR A 1 101 ? 6.311 3.744 -30.819 1.00 93.81 101 THR A CA 1
ATOM 817 C C . THR A 1 101 ? 6.212 4.787 -29.715 1.00 93.81 101 THR A C 1
ATOM 819 O O . THR A 1 101 ? 7.207 5.056 -29.045 1.00 93.81 101 THR A O 1
ATOM 822 N N . ARG A 1 102 ? 5.016 5.346 -29.490 1.00 95.50 102 ARG A N 1
ATOM 823 C CA . ARG A 1 102 ? 4.763 6.264 -28.378 1.00 95.50 102 ARG A CA 1
ATOM 824 C C . ARG A 1 102 ? 4.928 5.549 -27.038 1.00 95.50 102 ARG A C 1
ATOM 826 O O . ARG A 1 102 ? 5.720 6.008 -26.224 1.00 95.50 102 ARG A O 1
ATOM 833 N N . ARG A 1 103 ? 4.246 4.415 -26.843 1.00 95.12 103 ARG A N 1
ATOM 834 C CA . ARG A 1 103 ? 4.314 3.651 -25.590 1.00 95.12 103 ARG A CA 1
ATOM 835 C C . ARG A 1 103 ? 5.707 3.081 -25.341 1.00 95.12 103 ARG A C 1
ATOM 837 O O . ARG A 1 103 ? 6.214 3.173 -24.231 1.00 95.12 103 ARG A O 1
ATOM 844 N N . ILE A 1 104 ? 6.355 2.576 -26.393 1.00 96.56 104 ILE A N 1
ATOM 845 C CA . ILE A 1 104 ? 7.751 2.125 -26.328 1.00 96.56 104 ILE A CA 1
ATOM 846 C C . ILE A 1 104 ? 8.649 3.260 -25.838 1.00 96.56 104 ILE A C 1
ATOM 848 O O . ILE A 1 104 ? 9.457 3.048 -24.939 1.00 96.56 104 ILE A O 1
ATOM 852 N N . LYS A 1 105 ? 8.508 4.467 -26.400 1.00 96.94 105 LYS A N 1
ATOM 853 C CA . LYS A 1 105 ? 9.302 5.628 -25.990 1.00 96.94 105 LYS A CA 1
ATOM 854 C C . LYS A 1 105 ? 9.039 6.017 -24.535 1.00 96.94 105 LYS A C 1
ATOM 856 O O . LYS A 1 105 ? 10.002 6.265 -23.826 1.00 96.94 105 LYS A O 1
ATOM 861 N N . GLU A 1 106 ? 7.781 6.051 -24.098 1.00 97.38 106 GLU A N 1
ATOM 862 C CA . GLU A 1 106 ? 7.415 6.344 -22.702 1.00 97.38 106 GLU A CA 1
ATOM 863 C C . GLU A 1 106 ? 8.106 5.385 -21.725 1.00 97.38 106 GLU A C 1
ATOM 865 O O . GLU A 1 106 ? 8.818 5.835 -20.831 1.00 97.38 106 GLU A O 1
ATOM 870 N N . ILE A 1 107 ? 7.974 4.073 -21.948 1.00 97.38 107 ILE A N 1
ATOM 871 C CA . ILE A 1 107 ? 8.601 3.059 -21.090 1.00 97.38 107 ILE A CA 1
ATOM 872 C C . ILE A 1 107 ? 10.129 3.153 -21.168 1.00 97.38 107 ILE A C 1
ATOM 874 O O . ILE A 1 107 ? 10.807 3.058 -20.154 1.00 97.38 107 ILE A O 1
ATOM 878 N N . THR A 1 108 ? 10.694 3.388 -22.355 1.00 97.31 108 THR A N 1
ATOM 879 C CA . THR A 1 108 ? 12.150 3.540 -22.532 1.00 97.31 108 THR A CA 1
ATOM 880 C C . THR A 1 108 ? 12.695 4.751 -21.771 1.00 97.31 108 THR A C 1
ATOM 882 O O . THR A 1 108 ? 13.744 4.661 -21.136 1.00 97.31 108 THR A O 1
ATOM 885 N N . ASP A 1 109 ? 11.998 5.889 -21.835 1.00 97.94 109 ASP A N 1
ATOM 886 C CA . ASP A 1 109 ? 12.388 7.108 -21.124 1.00 97.94 109 ASP A CA 1
ATOM 887 C C . ASP A 1 109 ? 12.323 6.880 -19.599 1.00 97.94 109 ASP A C 1
ATOM 889 O O . ASP A 1 109 ? 13.234 7.300 -18.882 1.00 97.94 109 ASP A O 1
ATOM 893 N N . TRP A 1 110 ? 11.309 6.151 -19.113 1.00 97.75 110 TRP A N 1
ATOM 894 C CA . TRP A 1 110 ? 11.212 5.723 -17.713 1.00 97.75 110 TRP A CA 1
ATOM 895 C C . TRP A 1 110 ? 12.352 4.780 -17.298 1.00 97.75 110 TRP A C 1
ATOM 897 O O . TRP A 1 110 ? 13.045 5.069 -16.324 1.00 97.75 110 TRP A O 1
ATOM 907 N N . LEU A 1 111 ? 12.623 3.716 -18.067 1.00 97.56 111 LEU A N 1
ATOM 908 C CA . LEU A 1 111 ? 13.727 2.780 -17.806 1.00 97.56 111 LEU A CA 1
ATOM 909 C C . LEU A 1 111 ? 15.065 3.513 -17.685 1.00 97.56 111 LEU A C 1
ATOM 911 O O . LEU A 1 111 ? 15.850 3.270 -16.767 1.00 97.56 111 LEU A O 1
ATOM 915 N N . LYS A 1 112 ? 15.302 4.464 -18.592 1.00 96.88 112 LYS A N 1
ATOM 916 C CA . LYS A 1 112 ? 16.485 5.318 -18.556 1.00 96.88 112 LYS A CA 1
ATOM 917 C C . LYS A 1 112 ? 16.548 6.148 -17.274 1.00 96.88 112 LYS A C 1
ATOM 919 O O . LYS A 1 112 ? 17.600 6.170 -16.644 1.00 96.88 112 LYS A O 1
ATOM 924 N N . ALA A 1 113 ? 15.457 6.812 -16.891 1.00 96.56 113 ALA A N 1
ATOM 925 C CA . ALA A 1 113 ? 15.398 7.626 -15.677 1.00 96.56 113 ALA A CA 1
ATOM 926 C C . ALA A 1 113 ? 15.650 6.789 -14.410 1.00 96.56 113 ALA A C 1
ATOM 928 O O . ALA A 1 113 ? 16.392 7.208 -13.522 1.00 96.56 113 ALA A O 1
ATOM 929 N N . CYS A 1 114 ? 15.107 5.573 -14.353 1.00 95.88 114 CYS A N 1
ATOM 930 C CA . CYS A 1 114 ? 15.332 4.625 -13.264 1.00 95.88 114 CYS A CA 1
ATOM 931 C C . CYS A 1 114 ? 16.802 4.217 -13.098 1.00 95.88 114 CYS A C 1
ATOM 933 O O . CYS A 1 114 ? 17.230 3.952 -11.974 1.00 95.88 114 CYS A O 1
ATOM 935 N N . GLN A 1 115 ? 17.586 4.206 -14.180 1.00 94.31 115 GLN A N 1
ATOM 936 C CA . GLN A 1 115 ? 19.021 3.908 -14.155 1.00 94.31 115 GLN A CA 1
ATOM 937 C C . GLN A 1 115 ? 19.910 5.129 -13.848 1.00 94.31 115 GLN A C 1
ATOM 939 O O . GLN A 1 115 ? 21.126 4.989 -13.700 1.00 94.31 115 GLN A O 1
ATOM 944 N N . GLU A 1 116 ? 19.348 6.335 -13.735 1.00 94.75 116 GLU A N 1
ATOM 945 C CA . GLU A 1 116 ? 20.136 7.526 -13.410 1.00 94.75 116 GLU A CA 1
ATOM 946 C C . GLU A 1 116 ? 20.648 7.496 -11.966 1.00 94.75 116 GLU A C 1
ATOM 948 O O . GLU A 1 116 ? 20.050 6.905 -11.068 1.00 94.75 116 GLU A O 1
ATOM 953 N N . LYS A 1 117 ? 21.778 8.167 -11.716 1.00 94.62 117 LYS A N 1
ATOM 954 C CA . LYS A 1 117 ? 22.336 8.292 -10.368 1.00 94.62 117 LYS A CA 1
ATOM 955 C C . LYS A 1 117 ? 21.456 9.239 -9.535 1.00 94.62 117 LYS A C 1
ATOM 957 O O . LYS A 1 117 ? 21.308 10.400 -9.922 1.00 94.62 117 LYS A O 1
ATOM 962 N N . PRO A 1 118 ? 20.955 8.819 -8.361 1.00 94.06 118 PRO A N 1
ATOM 963 C CA . PRO A 1 118 ? 20.147 9.686 -7.521 1.00 94.06 118 PRO A CA 1
ATOM 964 C C . PRO A 1 118 ? 20.953 10.854 -6.944 1.00 94.06 118 PRO A C 1
ATOM 966 O O . PRO A 1 118 ? 22.123 10.728 -6.558 1.00 94.06 118 PRO A O 1
ATOM 969 N N . ASN A 1 119 ? 20.284 11.999 -6.833 1.00 92.62 119 ASN A N 1
ATOM 970 C CA . ASN A 1 119 ? 20.821 13.193 -6.190 1.00 92.62 119 ASN A CA 1
ATOM 971 C C . ASN A 1 119 ? 20.891 13.031 -4.655 1.00 92.62 119 ASN A C 1
ATOM 973 O O . ASN A 1 119 ? 20.225 12.164 -4.079 1.00 92.62 119 ASN A O 1
ATOM 977 N N . PRO A 1 120 ? 21.687 13.861 -3.948 1.00 91.81 120 PRO A N 1
ATOM 978 C CA . PRO A 1 120 ? 21.655 13.912 -2.488 1.00 91.81 120 PRO A CA 1
ATOM 979 C C . PRO A 1 120 ? 20.219 14.099 -1.956 1.00 91.81 120 PRO A C 1
ATOM 981 O O . PRO A 1 120 ? 19.476 14.894 -2.530 1.00 91.81 120 PRO A O 1
ATOM 984 N N . PRO A 1 121 ? 19.829 13.418 -0.859 1.00 92.56 121 PRO A N 1
ATOM 985 C CA . PRO A 1 121 ? 20.672 12.644 0.062 1.00 92.56 121 PRO A CA 1
ATOM 986 C C . PRO A 1 121 ? 20.978 11.196 -0.370 1.00 92.56 121 PRO A C 1
ATOM 988 O O . PRO A 1 121 ? 21.838 10.565 0.237 1.00 92.56 121 PRO A O 1
ATOM 991 N N . TYR A 1 122 ? 20.367 10.693 -1.442 1.00 92.12 122 TYR A N 1
ATOM 992 C CA . TYR A 1 122 ? 20.350 9.270 -1.820 1.00 92.12 122 TYR A CA 1
ATOM 993 C C . TYR A 1 122 ? 21.542 8.813 -2.676 1.00 92.12 122 TYR A C 1
ATOM 995 O O . TYR A 1 122 ? 21.537 7.736 -3.262 1.00 92.12 122 TYR A O 1
ATOM 1003 N N . ARG A 1 123 ? 22.616 9.605 -2.737 1.00 91.00 123 ARG A N 1
ATOM 1004 C CA . ARG A 1 123 ? 23.807 9.343 -3.573 1.00 91.00 123 ARG A CA 1
ATOM 1005 C C . ARG A 1 123 ? 24.510 8.001 -3.303 1.00 91.00 123 ARG A C 1
ATOM 1007 O O . ARG A 1 123 ? 25.383 7.600 -4.074 1.00 91.00 123 ARG A O 1
ATOM 1014 N N . ASN A 1 124 ? 24.218 7.362 -2.171 1.00 92.81 124 ASN A N 1
ATOM 1015 C CA . ASN A 1 124 ? 24.752 6.055 -1.795 1.00 92.81 124 ASN A CA 1
ATOM 1016 C C . ASN A 1 124 ? 24.168 4.915 -2.644 1.00 92.81 124 ASN A C 1
ATOM 1018 O O . ASN A 1 124 ? 24.855 3.916 -2.820 1.00 92.81 124 ASN A O 1
ATOM 1022 N N . TYR A 1 125 ? 22.968 5.080 -3.202 1.00 92.56 125 TYR A N 1
ATOM 1023 C CA . TYR A 1 125 ? 22.348 4.110 -4.109 1.00 92.56 125 TYR A CA 1
ATOM 1024 C C . TYR A 1 125 ? 22.936 4.216 -5.511 1.00 92.56 125 TYR A C 1
ATOM 1026 O O . TYR A 1 125 ? 23.338 5.307 -5.930 1.00 92.56 125 TYR A O 1
ATOM 1034 N N . ARG A 1 126 ? 23.046 3.101 -6.242 1.00 92.31 126 ARG A N 1
ATOM 1035 C CA . ARG A 1 126 ? 23.673 3.087 -7.573 1.00 92.31 126 ARG A CA 1
ATOM 1036 C C . ARG A 1 126 ? 22.805 3.815 -8.592 1.00 92.31 126 ARG A C 1
ATOM 1038 O O . ARG A 1 126 ? 23.346 4.621 -9.346 1.00 92.31 126 ARG A O 1
ATOM 1045 N N . ILE A 1 127 ? 21.500 3.565 -8.547 1.00 94.25 127 ILE A N 1
ATOM 1046 C CA . ILE A 1 127 ? 20.502 4.063 -9.495 1.00 94.25 127 ILE A CA 1
ATOM 1047 C C . ILE A 1 127 ? 19.220 4.517 -8.778 1.00 94.25 127 ILE A C 1
ATOM 1049 O O . ILE A 1 127 ? 19.016 4.183 -7.609 1.00 94.25 127 ILE A O 1
ATOM 1053 N N . MET A 1 128 ? 18.371 5.293 -9.459 1.00 93.75 128 MET A N 1
ATOM 1054 C CA . MET A 1 128 ? 17.093 5.787 -8.930 1.00 93.75 128 MET A CA 1
ATOM 1055 C C . MET A 1 128 ? 16.173 4.641 -8.495 1.00 93.75 128 MET A C 1
ATOM 1057 O O . MET A 1 128 ? 15.582 4.740 -7.424 1.00 93.75 128 MET A O 1
ATOM 1061 N N . ALA A 1 129 ? 16.116 3.546 -9.259 1.00 93.19 129 ALA A N 1
ATOM 1062 C CA . ALA A 1 129 ? 15.277 2.393 -8.927 1.00 93.19 129 ALA A CA 1
ATOM 1063 C C . ALA A 1 129 ? 15.618 1.762 -7.566 1.00 93.19 129 ALA A C 1
ATOM 1065 O O . ALA A 1 129 ? 14.724 1.411 -6.808 1.00 93.19 129 ALA A O 1
ATOM 1066 N N . GLU A 1 130 ? 16.904 1.695 -7.207 1.00 91.50 130 GLU A N 1
ATOM 1067 C CA . GLU A 1 130 ? 17.345 1.178 -5.901 1.00 91.50 130 GLU A CA 1
ATOM 1068 C C . GLU A 1 130 ? 17.035 2.146 -4.748 1.00 91.50 130 GLU A C 1
ATOM 1070 O O . GLU A 1 130 ? 16.869 1.725 -3.606 1.00 91.50 130 GLU A O 1
ATOM 1075 N N . ALA A 1 131 ? 17.012 3.454 -5.022 1.00 91.38 131 ALA A N 1
ATOM 1076 C CA . ALA A 1 131 ? 16.713 4.471 -4.014 1.00 91.38 131 ALA A CA 1
ATOM 1077 C C . ALA A 1 131 ? 15.208 4.606 -3.738 1.00 91.38 131 ALA A C 1
ATOM 1079 O O . ALA A 1 131 ? 14.826 5.019 -2.641 1.00 91.38 131 ALA A O 1
ATOM 1080 N N . PHE A 1 132 ? 14.387 4.289 -4.740 1.00 93.00 132 PHE A N 1
ATOM 1081 C CA . PHE A 1 132 ? 12.938 4.483 -4.763 1.00 93.00 132 PHE A CA 1
ATOM 1082 C C . PHE A 1 132 ? 12.239 3.245 -5.355 1.00 93.00 132 PHE A C 1
ATOM 1084 O O . PHE A 1 132 ? 11.619 3.329 -6.425 1.00 93.00 132 PHE A O 1
ATOM 1091 N N . PRO A 1 133 ? 12.392 2.067 -4.719 1.00 92.00 133 PRO A N 1
ATOM 1092 C CA . PRO A 1 133 ? 11.844 0.825 -5.251 1.00 92.00 133 PRO A CA 1
ATOM 1093 C C . PRO A 1 133 ? 10.314 0.850 -5.284 1.00 92.00 133 PRO A C 1
ATOM 1095 O O . PRO A 1 133 ? 9.714 0.332 -6.222 1.00 92.00 133 PRO A O 1
ATOM 1098 N N . GLU A 1 134 ? 9.661 1.512 -4.328 1.00 93.38 134 GLU A N 1
ATOM 1099 C CA . GLU A 1 134 ? 8.199 1.570 -4.262 1.00 93.38 134 GLU A CA 1
ATOM 1100 C C . GLU A 1 134 ? 7.622 2.427 -5.395 1.00 93.38 134 GLU A C 1
ATOM 1102 O O . GLU A 1 134 ? 6.673 2.025 -6.065 1.00 93.38 134 GLU A O 1
ATOM 1107 N N . GLU A 1 135 ? 8.235 3.582 -5.667 1.00 94.62 135 GLU A N 1
ATOM 1108 C CA . GLU A 1 135 ? 7.855 4.455 -6.780 1.00 94.62 135 GLU A CA 1
ATOM 1109 C C . GLU A 1 135 ? 8.128 3.784 -8.136 1.00 94.62 135 GLU A C 1
ATOM 1111 O O . GLU A 1 135 ? 7.321 3.884 -9.059 1.00 94.62 135 GLU A O 1
ATOM 1116 N N . THR A 1 136 ? 9.234 3.044 -8.246 1.00 95.62 136 THR A N 1
ATOM 1117 C CA . THR A 1 136 ? 9.550 2.245 -9.442 1.00 95.62 136 THR A CA 1
ATOM 1118 C C . THR A 1 136 ? 8.508 1.148 -9.663 1.00 95.62 136 THR A C 1
ATOM 1120 O O . THR A 1 136 ? 8.080 0.922 -10.794 1.00 95.62 136 THR A O 1
ATOM 1123 N N . THR A 1 137 ? 8.053 0.510 -8.585 1.00 94.75 137 THR A N 1
ATOM 1124 C CA . THR A 1 137 ? 7.013 -0.525 -8.633 1.00 94.75 137 THR A CA 1
ATOM 1125 C C . THR A 1 137 ? 5.671 0.039 -9.064 1.00 94.75 137 THR A C 1
ATOM 1127 O O . THR A 1 137 ? 5.031 -0.535 -9.941 1.00 94.75 137 THR A O 1
ATOM 1130 N N . ALA A 1 138 ? 5.251 1.170 -8.491 1.00 95.25 138 ALA A N 1
ATOM 1131 C CA . ALA A 1 138 ? 4.005 1.831 -8.867 1.00 95.25 138 ALA A CA 1
ATOM 1132 C C . ALA A 1 138 ? 3.991 2.176 -10.367 1.00 95.25 138 ALA A C 1
ATOM 1134 O O . ALA A 1 138 ? 3.044 1.856 -11.084 1.00 95.25 138 ALA A O 1
ATOM 1135 N N . GLU A 1 139 ? 5.075 2.751 -10.884 1.00 96.88 139 GLU A N 1
ATOM 1136 C CA . GLU A 1 139 ? 5.152 3.097 -12.304 1.00 96.88 139 GLU A CA 1
ATOM 1137 C C . GLU A 1 139 ? 5.168 1.841 -13.200 1.00 96.88 139 GLU A C 1
ATOM 1139 O O . GLU A 1 139 ? 4.438 1.770 -14.190 1.00 96.88 139 GLU A O 1
ATOM 1144 N N . TYR A 1 140 ? 5.913 0.795 -12.822 1.00 95.69 140 TYR A N 1
ATOM 1145 C CA . TYR A 1 140 ? 5.890 -0.495 -13.521 1.00 95.69 140 TYR A CA 1
ATOM 1146 C C . TYR A 1 140 ? 4.481 -1.114 -13.563 1.00 95.69 140 TYR A C 1
ATOM 1148 O O . TYR A 1 140 ? 4.022 -1.549 -14.622 1.00 95.69 140 TYR A O 1
ATOM 1156 N N . LEU A 1 141 ? 3.758 -1.111 -12.440 1.00 93.94 141 LEU A N 1
ATOM 1157 C CA . LEU A 1 141 ? 2.381 -1.604 -12.373 1.00 93.94 141 LEU A CA 1
ATOM 1158 C C . LEU A 1 141 ? 1.426 -0.743 -13.198 1.00 93.94 141 LEU A C 1
ATOM 1160 O O . LEU A 1 141 ? 0.521 -1.284 -13.836 1.00 93.94 141 LEU A O 1
ATOM 1164 N N . THR A 1 142 ? 1.665 0.565 -13.279 1.00 94.56 142 THR A N 1
ATOM 1165 C CA . THR A 1 142 ? 0.937 1.452 -14.195 1.00 94.56 142 THR A CA 1
ATOM 1166 C C . THR A 1 142 ? 1.159 1.047 -15.649 1.00 94.56 142 THR A C 1
ATOM 1168 O O . THR A 1 142 ? 0.211 0.977 -16.439 1.00 94.56 142 THR A O 1
ATOM 1171 N N . PHE A 1 143 ? 2.395 0.698 -16.017 1.00 94.31 143 PHE A N 1
ATOM 1172 C CA . PHE A 1 143 ? 2.694 0.176 -17.347 1.00 94.31 143 PHE A C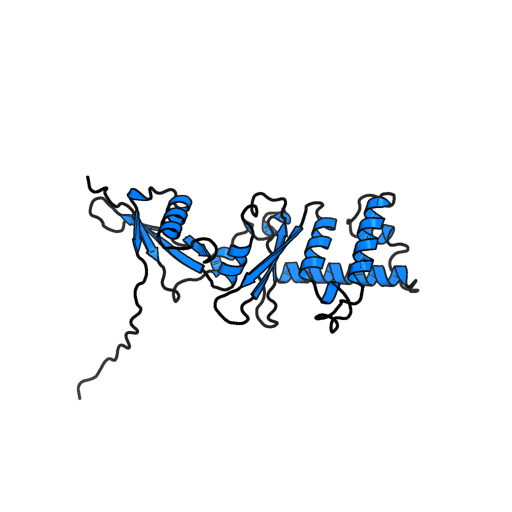A 1
ATOM 1173 C C . PHE A 1 143 ? 2.010 -1.161 -17.631 1.00 94.31 143 PHE A C 1
ATOM 1175 O O . PHE A 1 143 ? 1.402 -1.305 -18.693 1.00 94.31 143 PHE A O 1
ATOM 1182 N N . ARG A 1 144 ? 2.086 -2.099 -16.684 1.00 91.75 144 ARG A N 1
ATOM 1183 C CA . ARG A 1 144 ? 1.602 -3.478 -16.822 1.00 91.75 144 ARG A CA 1
ATOM 1184 C C . ARG A 1 144 ? 0.082 -3.599 -16.804 1.00 91.75 144 ARG A C 1
ATOM 1186 O O . ARG A 1 144 ? -0.480 -4.366 -17.577 1.00 91.75 144 ARG A O 1
ATOM 1193 N N . THR A 1 145 ? -0.582 -2.871 -15.911 1.00 89.75 145 THR A N 1
ATOM 1194 C CA . THR A 1 145 ? -2.036 -2.984 -15.698 1.00 89.75 145 THR A CA 1
ATOM 1195 C C . THR A 1 145 ? -2.834 -1.984 -16.530 1.00 89.75 145 THR A C 1
ATOM 1197 O O . THR A 1 145 ? -4.022 -2.190 -16.765 1.00 89.75 145 THR A O 1
ATOM 1200 N N . GLY A 1 146 ? -2.195 -0.898 -16.981 1.00 89.75 146 GLY A N 1
ATOM 1201 C CA . GLY A 1 146 ? -2.858 0.193 -17.693 1.00 89.75 146 GLY A CA 1
ATOM 1202 C C . GLY A 1 146 ? -3.741 1.086 -16.815 1.00 89.75 146 GLY A C 1
ATOM 1203 O O . GLY A 1 146 ? -4.428 1.941 -17.368 1.00 89.75 146 GLY A O 1
ATOM 1204 N N . LYS A 1 147 ? -3.721 0.902 -15.491 1.00 91.38 147 LYS A N 1
ATOM 1205 C CA . LYS A 1 147 ? -4.402 1.736 -14.487 1.00 91.38 147 LYS A CA 1
ATOM 1206 C C . LYS A 1 147 ? -3.362 2.548 -13.713 1.00 91.38 147 LYS A C 1
ATOM 1208 O O . LYS A 1 147 ? -2.235 2.086 -13.577 1.00 91.38 147 LYS A O 1
ATOM 1213 N N . GLN A 1 148 ? -3.700 3.722 -13.192 1.00 92.50 148 GLN A N 1
ATOM 1214 C CA . G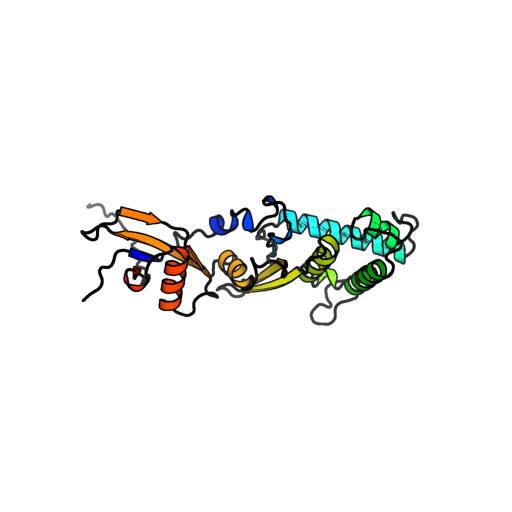LN A 1 148 ? -2.778 4.529 -12.387 1.00 92.50 148 GLN A CA 1
ATOM 1215 C C . GLN A 1 148 ? -2.495 3.884 -11.021 1.00 92.50 148 GLN A C 1
ATOM 1217 O O . GLN A 1 148 ? -3.410 3.580 -10.252 1.00 92.50 148 GLN A O 1
ATOM 1222 N N . TRP A 1 149 ? -1.213 3.706 -10.713 1.00 93.81 149 TRP A N 1
ATOM 1223 C CA . TRP A 1 149 ? -0.717 3.283 -9.405 1.00 93.81 149 TRP A CA 1
ATOM 1224 C C . TRP A 1 149 ? 0.089 4.396 -8.753 1.00 93.81 149 TRP A C 1
ATOM 1226 O O . TRP A 1 149 ? 0.729 5.201 -9.429 1.00 93.81 149 TRP A O 1
ATOM 1236 N N . SER A 1 150 ? 0.065 4.427 -7.427 1.00 94.44 150 SER A N 1
ATOM 1237 C CA . SER A 1 150 ? 0.698 5.470 -6.632 1.00 94.44 150 SER A CA 1
ATOM 1238 C C . SER A 1 150 ? 1.329 4.892 -5.370 1.00 94.44 150 SER A C 1
ATOM 1240 O O . SER A 1 150 ? 1.200 3.701 -5.061 1.00 94.44 150 SER A O 1
ATOM 1242 N N . THR A 1 151 ? 2.042 5.750 -4.648 1.00 94.69 151 THR A N 1
ATOM 1243 C CA . THR A 1 151 ? 2.636 5.427 -3.357 1.00 94.69 151 THR A CA 1
ATOM 1244 C C . THR A 1 151 ? 2.151 6.378 -2.278 1.00 94.69 151 THR A C 1
ATOM 1246 O O . THR A 1 151 ? 1.819 7.535 -2.529 1.00 94.69 151 THR A O 1
ATOM 1249 N N . ASP A 1 152 ? 2.099 5.880 -1.050 1.00 94.50 152 ASP A N 1
ATOM 1250 C CA . ASP A 1 152 ? 1.848 6.688 0.141 1.00 94.50 152 ASP A CA 1
ATOM 1251 C C . ASP A 1 152 ? 2.627 6.090 1.321 1.00 94.50 152 ASP A C 1
ATOM 1253 O O . ASP A 1 152 ? 3.370 5.118 1.168 1.00 94.50 152 ASP A O 1
ATOM 1257 N N . SER A 1 153 ? 2.529 6.684 2.506 1.00 93.38 153 SER A N 1
ATOM 1258 C CA . SER A 1 153 ? 3.238 6.197 3.679 1.00 93.38 153 SER A CA 1
ATOM 1259 C C . SER A 1 153 ? 2.513 6.458 4.991 1.00 93.38 153 SER A C 1
ATOM 1261 O O . SER A 1 153 ? 1.754 7.417 5.160 1.00 93.38 153 SER A O 1
ATOM 1263 N N . ALA A 1 154 ? 2.813 5.608 5.967 1.00 91.75 154 ALA A N 1
ATOM 1264 C CA . ALA A 1 154 ? 2.302 5.712 7.322 1.00 91.75 154 ALA A CA 1
ATOM 1265 C C . ALA A 1 154 ? 3.442 5.668 8.343 1.00 91.75 154 ALA A C 1
ATOM 1267 O O . ALA A 1 154 ? 4.539 5.176 8.076 1.00 91.75 154 ALA A O 1
ATOM 1268 N N . ARG A 1 155 ? 3.173 6.217 9.530 1.00 89.94 155 ARG A N 1
ATOM 1269 C CA . ARG A 1 155 ? 4.087 6.209 10.680 1.00 89.94 155 ARG A CA 1
ATOM 1270 C C . ARG A 1 155 ? 3.384 5.684 11.918 1.00 89.94 155 ARG A C 1
ATOM 1272 O O . ARG A 1 155 ? 2.237 6.062 12.142 1.00 89.94 155 ARG A O 1
ATOM 1279 N N . GLY A 1 156 ? 4.067 4.879 12.717 1.00 86.69 156 GLY A N 1
ATOM 1280 C CA . GLY A 1 156 ? 3.527 4.308 13.950 1.00 86.69 156 GLY A CA 1
ATOM 1281 C C . GLY A 1 156 ? 3.738 5.225 15.151 1.00 86.69 156 GLY A C 1
ATOM 1282 O O . GLY A 1 156 ? 3.995 6.424 14.997 1.00 86.69 156 GLY A O 1
ATOM 1283 N N . TYR A 1 157 ? 3.635 4.655 16.350 1.00 83.31 157 TYR A N 1
ATOM 1284 C CA . TYR A 1 157 ? 3.866 5.382 17.601 1.00 83.31 157 TYR A CA 1
ATOM 1285 C C . TYR A 1 157 ? 5.352 5.558 17.925 1.00 83.31 157 TYR A C 1
ATOM 1287 O O . TYR A 1 157 ? 5.726 6.554 18.549 1.00 83.31 157 TYR A O 1
ATOM 1295 N N . SER A 1 158 ? 6.207 4.614 17.519 1.00 79.81 158 SER A N 1
ATOM 1296 C CA . SER A 1 158 ? 7.625 4.623 17.879 1.00 79.81 158 SER A CA 1
ATOM 1297 C C . SER A 1 158 ? 8.471 5.354 16.843 1.00 79.81 158 SER A C 1
ATOM 1299 O O . SER A 1 158 ? 8.177 5.399 15.646 1.00 79.81 158 SER A O 1
ATOM 1301 N N . GLN A 1 159 ? 9.584 5.930 17.300 1.00 72.00 159 GLN A N 1
ATOM 1302 C CA . GLN A 1 159 ? 10.549 6.545 16.399 1.00 72.00 159 GLN A CA 1
ATOM 1303 C C . GLN A 1 159 ? 11.164 5.477 15.484 1.00 72.00 159 GLN A C 1
ATOM 1305 O O . GLN A 1 159 ? 11.907 4.616 15.946 1.00 72.00 159 GLN A O 1
ATOM 1310 N N . GLY A 1 160 ? 10.894 5.589 14.184 1.00 75.25 160 GLY A N 1
ATOM 1311 C CA . GLY A 1 160 ? 11.354 4.634 13.173 1.00 75.25 160 GLY A CA 1
ATOM 1312 C C . GLY A 1 160 ? 10.251 3.725 12.632 1.00 75.25 160 GLY A C 1
ATOM 1313 O O . GLY A 1 160 ? 10.474 3.111 11.593 1.00 75.25 160 GLY A O 1
ATOM 1314 N N . ASP A 1 161 ? 9.067 3.704 13.255 1.00 84.94 161 ASP A N 1
ATOM 1315 C CA . ASP A 1 161 ? 7.902 2.992 12.727 1.00 84.94 161 ASP A CA 1
ATOM 1316 C C . ASP A 1 161 ? 7.427 3.700 11.460 1.00 84.94 161 ASP A C 1
ATOM 1318 O O . ASP A 1 161 ? 6.844 4.789 11.513 1.00 84.94 161 ASP A O 1
ATOM 1322 N N . TYR A 1 162 ? 7.729 3.102 10.314 1.00 88.19 162 TYR A N 1
ATOM 1323 C CA . TYR A 1 162 ? 7.445 3.664 9.006 1.00 88.19 162 TYR A CA 1
ATOM 1324 C C . TYR A 1 162 ? 7.249 2.552 7.985 1.00 88.19 162 TYR A C 1
ATOM 1326 O O . TYR A 1 162 ? 8.066 1.635 7.884 1.00 88.19 162 TYR A O 1
ATOM 1334 N N . VAL A 1 163 ? 6.191 2.690 7.196 1.00 90.50 163 VAL A N 1
ATOM 1335 C CA . VAL A 1 163 ? 5.939 1.857 6.022 1.00 90.50 163 VAL A CA 1
ATOM 1336 C C . VAL A 1 163 ? 5.611 2.733 4.831 1.00 90.50 163 VAL A C 1
ATOM 1338 O O . VAL A 1 163 ? 5.038 3.818 4.981 1.00 90.50 163 VAL A O 1
ATOM 1341 N N . LYS A 1 164 ? 5.964 2.239 3.649 1.00 92.19 164 LYS A N 1
ATOM 1342 C CA . LYS A 1 164 ? 5.426 2.736 2.388 1.00 92.19 164 LYS A CA 1
ATOM 1343 C C . LYS A 1 164 ? 4.361 1.775 1.891 1.00 92.19 164 LYS A C 1
ATOM 1345 O O . LYS A 1 164 ? 4.443 0.576 2.143 1.00 92.19 164 LYS A O 1
ATOM 1350 N N . MET A 1 165 ? 3.391 2.307 1.167 1.00 92.94 165 MET A N 1
ATOM 1351 C CA . MET A 1 165 ? 2.382 1.512 0.491 1.00 92.94 165 MET A CA 1
ATOM 1352 C C . MET A 1 165 ? 2.423 1.761 -1.008 1.00 92.94 165 MET A C 1
ATOM 1354 O O . MET A 1 165 ? 2.648 2.895 -1.429 1.00 92.94 165 MET A O 1
ATOM 1358 N N . VAL A 1 166 ? 2.175 0.712 -1.790 1.00 93.44 166 VAL A N 1
ATOM 1359 C CA . VAL A 1 166 ? 1.943 0.783 -3.240 1.00 93.44 166 VAL A CA 1
ATOM 1360 C C . VAL A 1 166 ? 0.516 0.310 -3.502 1.00 93.44 166 VAL A C 1
ATOM 1362 O O . VAL A 1 166 ? 0.131 -0.752 -3.011 1.00 93.44 166 VAL A O 1
ATOM 1365 N N . TYR A 1 167 ? -0.271 1.107 -4.226 1.00 93.12 167 TYR A N 1
ATOM 1366 C CA . TYR A 1 167 ? -1.706 0.871 -4.425 1.00 93.12 167 TYR A CA 1
ATOM 1367 C C . TYR A 1 167 ? -2.202 1.443 -5.759 1.00 93.12 167 TYR A C 1
ATOM 1369 O O . TYR A 1 167 ? -1.556 2.311 -6.352 1.00 93.12 167 TYR A O 1
ATOM 1377 N N . CYS A 1 168 ? -3.356 0.969 -6.231 1.00 91.75 168 CYS A N 1
ATOM 1378 C CA . CYS A 1 168 ? -3.988 1.462 -7.454 1.00 91.75 168 CYS A CA 1
ATOM 1379 C C . CYS A 1 168 ? -4.950 2.624 -7.156 1.00 91.75 168 CYS A C 1
ATOM 1381 O O . CYS A 1 168 ? -5.961 2.443 -6.489 1.00 91.75 168 CYS A O 1
ATOM 1383 N N . GLU A 1 169 ? -4.670 3.819 -7.673 1.00 87.81 169 GLU A N 1
ATOM 1384 C CA . GLU A 1 169 ? -5.443 5.035 -7.375 1.00 87.81 169 GLU A CA 1
ATOM 1385 C C . GLU A 1 169 ? -6.811 5.065 -8.078 1.00 87.81 169 GLU A C 1
ATOM 1387 O O . GLU A 1 169 ? -7.756 5.678 -7.591 1.00 87.81 169 GLU A O 1
ATOM 1392 N N . GLU A 1 170 ? -6.942 4.386 -9.221 1.00 79.44 170 GLU A N 1
ATOM 1393 C CA . GLU A 1 170 ? -8.172 4.406 -10.028 1.00 79.44 170 GLU A CA 1
ATOM 1394 C C . GLU A 1 170 ? -9.344 3.630 -9.414 1.00 79.44 170 GLU A C 1
ATOM 1396 O O . GLU A 1 170 ? -10.472 3.729 -9.904 1.00 79.44 170 GLU A O 1
ATOM 1401 N N . LEU A 1 171 ? -9.106 2.852 -8.358 1.00 73.62 171 LEU A N 1
ATOM 1402 C CA . LEU A 1 171 ? -10.151 2.080 -7.705 1.00 73.62 171 LEU A CA 1
ATOM 1403 C C . LEU A 1 171 ? -10.837 2.890 -6.609 1.00 73.62 171 LEU A C 1
ATOM 1405 O O . LEU A 1 171 ? -10.194 3.386 -5.686 1.00 73.62 171 LEU A O 1
ATOM 1409 N N . GLU A 1 172 ? -12.176 2.931 -6.648 1.00 73.88 172 GLU A N 1
ATOM 1410 C CA . GLU A 1 172 ? -12.991 3.567 -5.598 1.00 73.88 172 GLU A CA 1
ATOM 1411 C C . GLU A 1 172 ? -12.666 3.037 -4.194 1.00 73.88 172 GLU A C 1
ATOM 1413 O O . GLU A 1 172 ? -12.894 3.733 -3.206 1.00 73.88 172 GLU A O 1
ATOM 1418 N N . HIS A 1 173 ? -12.110 1.828 -4.112 1.00 78.44 173 HIS A N 1
ATOM 1419 C CA . HIS A 1 173 ? -11.690 1.188 -2.875 1.00 78.44 173 HIS A CA 1
ATOM 1420 C C . HIS A 1 173 ? -10.656 2.015 -2.080 1.00 78.44 173 HIS A C 1
ATOM 1422 O O . HIS A 1 173 ? -10.716 2.031 -0.854 1.00 78.44 173 HIS A O 1
ATOM 1428 N N . TYR A 1 174 ? -9.771 2.768 -2.746 1.00 85.38 174 TYR A N 1
ATOM 1429 C CA . TYR A 1 174 ? -8.738 3.589 -2.093 1.00 85.38 174 TYR A CA 1
ATOM 1430 C C . TYR A 1 174 ? -8.990 5.102 -2.189 1.00 85.38 174 TYR A C 1
ATOM 1432 O O . TYR A 1 174 ? -8.079 5.899 -1.959 1.00 85.38 174 TYR A O 1
ATOM 1440 N N . LYS A 1 175 ? -10.223 5.526 -2.496 1.00 82.69 175 LYS A N 1
ATOM 1441 C CA . LYS A 1 175 ? -10.577 6.948 -2.691 1.00 82.69 175 LYS A CA 1
ATOM 1442 C C . LYS A 1 175 ? -10.261 7.847 -1.485 1.00 82.69 175 LYS A C 1
ATOM 1444 O O . LYS A 1 175 ? -9.989 9.031 -1.658 1.00 82.69 175 LYS A O 1
ATOM 1449 N N . ASP A 1 176 ? -10.297 7.279 -0.279 1.00 82.56 176 ASP A N 1
ATOM 1450 C CA . ASP A 1 176 ? -10.059 7.984 0.986 1.00 82.56 176 ASP A CA 1
ATOM 1451 C C . ASP A 1 176 ? -8.579 7.899 1.426 1.00 82.56 176 ASP A C 1
ATOM 1453 O O . ASP A 1 176 ? -8.216 8.290 2.537 1.00 82.56 176 ASP A O 1
ATOM 1457 N N . GLY A 1 177 ? -7.707 7.407 0.537 1.00 86.88 177 GLY A N 1
ATOM 1458 C CA . GLY A 1 177 ? -6.288 7.172 0.778 1.00 86.88 177 GLY A CA 1
ATOM 1459 C C . GLY A 1 177 ? -6.012 5.847 1.488 1.00 86.88 177 GLY A C 1
ATOM 1460 O O . GLY A 1 177 ? -6.905 5.192 2.021 1.00 86.88 177 GLY A O 1
ATOM 1461 N N . VAL A 1 178 ? -4.739 5.450 1.519 1.00 91.50 178 VAL A N 1
ATOM 1462 C CA . VAL A 1 178 ? -4.309 4.148 2.066 1.00 91.50 178 VAL A CA 1
ATOM 1463 C C . VAL A 1 178 ? -3.609 4.241 3.423 1.00 91.50 178 VAL A C 1
ATOM 1465 O O . VAL A 1 178 ? -3.231 3.227 4.008 1.00 91.50 178 VAL A O 1
ATOM 1468 N N . GLN A 1 179 ? -3.425 5.449 3.958 1.00 92.50 179 GLN A N 1
ATOM 1469 C CA . GLN A 1 179 ? -2.642 5.666 5.177 1.00 92.50 179 GLN A CA 1
ATOM 1470 C C . GLN A 1 179 ? -3.147 4.864 6.386 1.00 92.50 179 GLN A C 1
ATOM 1472 O O . GLN A 1 179 ? -2.339 4.415 7.202 1.00 92.50 179 GLN A O 1
ATOM 1477 N N . HIS A 1 180 ? -4.460 4.657 6.493 1.00 91.75 180 HIS A N 1
ATOM 1478 C CA . HIS A 1 180 ? -5.064 3.899 7.584 1.00 91.75 180 HIS A CA 1
ATOM 1479 C C . HIS A 1 180 ? -4.630 2.424 7.584 1.00 91.75 180 HIS A C 1
ATOM 1481 O O . HIS A 1 180 ? -4.311 1.907 8.651 1.00 91.75 180 HIS A O 1
ATOM 1487 N N . TYR A 1 181 ? -4.476 1.783 6.420 1.00 91.19 181 TYR A N 1
ATOM 1488 C CA . TYR A 1 181 ? -3.934 0.420 6.333 1.00 91.19 181 TYR A CA 1
ATOM 1489 C C . TYR A 1 181 ? -2.520 0.339 6.917 1.00 91.19 181 TYR A C 1
ATOM 1491 O O . TYR A 1 181 ? -2.230 -0.509 7.758 1.00 91.19 181 TYR A O 1
ATOM 1499 N N . GLY A 1 182 ? -1.642 1.274 6.537 1.00 90.81 182 GLY A N 1
ATOM 1500 C CA . GLY A 1 182 ? -0.277 1.320 7.064 1.00 90.81 182 GLY A CA 1
ATOM 1501 C C . GLY A 1 182 ? -0.224 1.607 8.570 1.00 90.81 182 GLY A C 1
ATOM 1502 O O . GLY A 1 182 ? 0.657 1.109 9.267 1.00 90.81 182 GLY A O 1
ATOM 1503 N N . LYS A 1 183 ? -1.177 2.383 9.100 1.00 91.12 183 LYS A N 1
ATOM 1504 C CA . LYS A 1 183 ? -1.321 2.630 10.543 1.00 91.12 183 LYS A CA 1
ATOM 1505 C C . LYS A 1 183 ? -1.743 1.371 11.293 1.00 91.12 183 LYS A C 1
ATOM 1507 O O . LYS A 1 183 ? -1.108 1.049 12.292 1.00 91.12 183 LYS A O 1
ATOM 1512 N N . ILE A 1 184 ? -2.750 0.656 10.792 1.00 91.06 184 ILE A N 1
ATOM 1513 C CA . ILE A 1 184 ? -3.221 -0.609 11.373 1.00 91.06 184 ILE A CA 1
ATOM 1514 C C . ILE A 1 184 ? -2.085 -1.636 11.378 1.00 91.06 184 ILE A C 1
ATOM 1516 O O . ILE A 1 184 ? -1.813 -2.239 12.413 1.00 91.06 184 ILE A O 1
ATOM 1520 N N . TRP A 1 185 ? -1.340 -1.747 10.273 1.00 89.31 185 TRP A N 1
ATOM 1521 C CA . TRP A 1 185 ? -0.186 -2.645 10.170 1.00 89.31 185 TRP A CA 1
ATOM 1522 C C . TRP A 1 185 ? 0.908 -2.329 11.202 1.00 89.31 185 TRP A C 1
ATOM 1524 O O . TRP A 1 185 ? 1.502 -3.228 11.788 1.00 89.31 185 TRP A O 1
ATOM 1534 N N . LEU A 1 186 ? 1.146 -1.042 11.478 1.00 88.25 186 LEU A N 1
ATOM 1535 C CA . LEU A 1 186 ? 2.092 -0.583 12.502 1.00 88.25 186 LEU A CA 1
ATOM 1536 C C . LEU A 1 186 ? 1.547 -0.670 13.940 1.00 88.25 186 LEU A C 1
ATOM 1538 O O . LEU A 1 186 ? 2.214 -0.212 14.868 1.00 88.25 186 LEU A O 1
ATOM 1542 N N . GLY A 1 187 ? 0.339 -1.199 14.142 1.00 87.94 187 GLY A N 1
ATOM 1543 C CA . GLY A 1 187 ? -0.312 -1.248 15.450 1.00 87.94 187 GLY A CA 1
ATOM 1544 C C . GLY A 1 187 ? -0.816 0.108 15.957 1.00 87.94 187 GLY A C 1
ATOM 1545 O O . GLY A 1 187 ? -1.153 0.236 17.130 1.00 87.94 187 GLY A O 1
ATOM 1546 N N . ALA A 1 188 ? -0.868 1.127 15.095 1.00 90.19 188 ALA A N 1
ATOM 1547 C CA . ALA A 1 188 ? -1.376 2.464 15.399 1.00 90.19 188 ALA A CA 1
ATOM 1548 C C . ALA A 1 188 ? -2.884 2.568 15.126 1.00 90.19 188 ALA A C 1
ATOM 1550 O O . ALA A 1 188 ? -3.337 3.358 14.288 1.00 90.19 188 ALA A O 1
ATOM 1551 N N . ALA A 1 189 ? -3.640 1.712 15.807 1.00 92.12 189 ALA A N 1
ATOM 1552 C CA . ALA A 1 189 ? -5.083 1.589 15.692 1.00 92.12 189 ALA A CA 1
ATOM 1553 C C . ALA A 1 189 ? -5.698 1.127 17.019 1.00 92.12 189 ALA A C 1
ATOM 1555 O O . ALA A 1 189 ? -5.002 0.674 17.927 1.00 92.12 189 ALA A O 1
ATOM 1556 N N . THR A 1 190 ? -7.020 1.232 17.122 1.00 92.38 190 THR A N 1
ATOM 1557 C CA . THR A 1 190 ? -7.799 0.749 18.267 1.00 92.38 190 THR A CA 1
ATOM 1558 C C . THR A 1 190 ? -8.921 -0.162 17.781 1.00 92.38 190 THR A C 1
ATOM 1560 O O . THR A 1 190 ? -9.646 0.202 16.856 1.00 92.38 190 THR A O 1
ATOM 1563 N N . GLU A 1 191 ? -9.075 -1.329 18.408 1.00 94.38 191 GLU A N 1
ATOM 1564 C CA . GLU A 1 191 ? -10.180 -2.258 18.146 1.00 94.38 191 GLU A CA 1
ATOM 1565 C C . GLU A 1 191 ? -11.342 -2.039 19.124 1.00 94.38 191 GLU A C 1
ATOM 1567 O O . GLU A 1 191 ? -11.141 -1.685 20.292 1.00 94.38 191 GLU A O 1
ATOM 1572 N N . PHE A 1 192 ? -12.560 -2.289 18.647 1.00 94.69 192 PHE A N 1
ATOM 1573 C CA . PHE A 1 192 ? -13.796 -2.200 19.409 1.00 94.69 192 PHE A CA 1
ATOM 1574 C C . PHE A 1 192 ? -14.694 -3.427 19.211 1.00 94.69 192 PHE A C 1
ATOM 1576 O O . PHE A 1 192 ? -14.774 -4.000 18.123 1.00 94.69 192 PHE A O 1
ATOM 1583 N N . TYR A 1 193 ? -15.433 -3.766 20.267 1.00 95.19 193 TYR A N 1
ATOM 1584 C CA . TYR A 1 193 ? -16.612 -4.625 20.215 1.00 95.19 19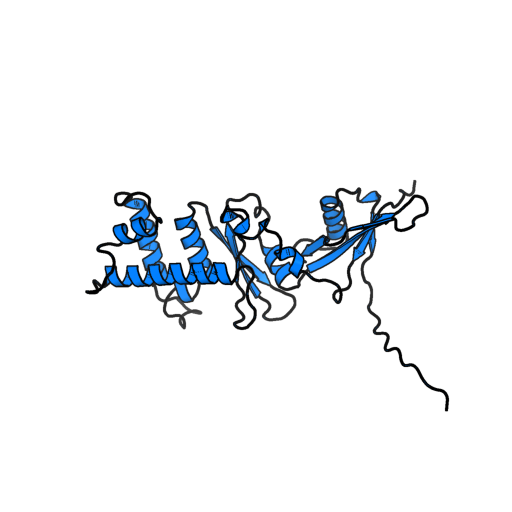3 TYR A CA 1
ATOM 1585 C C . TYR A 1 193 ? -17.884 -3.784 20.128 1.00 95.19 193 TYR A C 1
ATOM 1587 O O . TYR A 1 193 ? -17.985 -2.751 20.787 1.00 95.19 193 TYR A O 1
ATOM 1595 N N . VAL A 1 194 ? -18.880 -4.270 19.392 1.00 96.44 194 VAL A N 1
ATOM 1596 C CA . VAL A 1 194 ? -20.275 -3.824 19.464 1.00 96.44 194 VAL A CA 1
ATOM 1597 C C . VAL A 1 194 ? -21.079 -4.909 20.169 1.00 96.44 194 VAL A C 1
ATOM 1599 O O . VAL A 1 194 ? -21.122 -6.051 19.718 1.00 96.44 194 VAL A O 1
ATOM 1602 N N . ILE A 1 195 ? -21.703 -4.550 21.285 1.00 96.81 195 ILE A N 1
ATOM 1603 C CA . ILE A 1 195 ? -22.446 -5.449 22.167 1.00 96.81 195 ILE A CA 1
ATOM 1604 C C . ILE A 1 195 ? -23.920 -5.051 22.134 1.00 96.81 195 ILE A C 1
ATOM 1606 O O . ILE A 1 195 ? -24.263 -3.913 22.459 1.00 96.81 195 ILE A O 1
ATOM 1610 N N . ASN A 1 196 ? -24.785 -5.991 21.768 1.00 95.62 196 ASN A N 1
ATOM 1611 C CA . ASN A 1 196 ? -26.234 -5.831 21.735 1.00 95.62 196 ASN A CA 1
ATOM 1612 C C . ASN A 1 196 ? -26.832 -6.115 23.116 1.00 95.62 196 ASN A C 1
ATOM 1614 O O . ASN A 1 196 ? -26.514 -7.134 23.734 1.00 95.62 196 ASN A O 1
ATOM 1618 N N . LEU A 1 197 ? -27.732 -5.244 23.568 1.00 94.81 197 LEU A N 1
ATOM 1619 C CA . LEU A 1 197 ? -28.425 -5.371 24.848 1.00 94.81 197 LEU A CA 1
ATOM 1620 C C . LEU A 1 197 ? -29.891 -5.785 24.664 1.00 94.81 197 LEU A C 1
ATOM 1622 O O . LEU A 1 197 ? -30.555 -5.352 23.720 1.00 94.81 197 LEU A O 1
ATOM 1626 N N . ASP A 1 198 ? -30.416 -6.591 25.588 1.00 92.31 198 ASP A N 1
ATOM 1627 C CA . ASP A 1 198 ? -31.852 -6.870 25.672 1.00 92.31 198 ASP A CA 1
ATOM 1628 C C . ASP A 1 198 ? -32.640 -5.742 26.373 1.00 92.31 198 ASP A C 1
ATOM 1630 O O . ASP A 1 198 ? -32.109 -4.710 26.787 1.00 92.31 198 ASP A O 1
ATOM 1634 N N . GLU A 1 199 ? -33.949 -5.946 26.541 1.00 88.75 199 GLU A N 1
ATOM 1635 C CA . GLU A 1 199 ? -34.838 -5.012 27.243 1.00 88.75 199 GLU A CA 1
ATOM 1636 C C . GLU A 1 199 ? -34.498 -4.801 28.732 1.00 88.75 199 GLU A C 1
ATOM 1638 O O . GLU A 1 199 ? -34.939 -3.814 29.327 1.00 88.75 199 GLU A O 1
ATOM 1643 N N . ASN A 1 200 ? -33.708 -5.699 29.328 1.00 88.56 200 ASN A N 1
ATOM 1644 C CA . ASN A 1 200 ? -33.235 -5.622 30.708 1.00 88.56 200 ASN A CA 1
ATOM 1645 C C . ASN A 1 200 ? -31.832 -4.998 30.812 1.00 88.56 200 ASN A C 1
ATOM 1647 O O . ASN A 1 200 ? -31.393 -4.693 31.923 1.00 88.56 200 ASN A O 1
ATOM 1651 N N . GLY A 1 201 ? -31.161 -4.759 29.679 1.00 86.19 201 GLY A N 1
ATOM 1652 C CA . GLY A 1 201 ? -29.790 -4.262 29.613 1.00 86.19 201 GLY A CA 1
ATOM 1653 C C . GLY A 1 201 ? -28.723 -5.355 29.720 1.00 86.19 201 GLY A C 1
ATOM 1654 O O . GLY A 1 201 ? -27.575 -5.033 30.014 1.00 86.19 201 GLY A O 1
ATOM 1655 N N . GLU A 1 202 ? -29.084 -6.622 29.515 1.00 89.50 202 GLU A N 1
ATOM 1656 C CA . GLU A 1 202 ? -28.156 -7.756 29.530 1.00 89.50 202 GLU A CA 1
ATOM 1657 C C . GLU A 1 202 ? -27.553 -7.990 28.136 1.00 89.50 202 GLU A C 1
ATOM 1659 O O . GLU A 1 202 ? -28.224 -7.796 27.121 1.00 89.50 202 GLU A O 1
ATOM 1664 N N . GLU A 1 203 ? -26.288 -8.419 28.081 1.00 92.38 203 GLU A N 1
ATOM 1665 C CA . GLU A 1 203 ? -25.574 -8.692 26.826 1.00 92.38 203 GLU A CA 1
ATOM 1666 C C . GLU A 1 203 ? -26.164 -9.931 26.121 1.00 92.38 203 GLU A C 1
ATOM 1668 O O . GLU A 1 203 ? -26.238 -11.017 26.701 1.00 92.38 203 GLU A O 1
ATOM 1673 N N . VAL A 1 204 ? -26.576 -9.778 24.859 1.00 93.50 204 VAL A N 1
ATOM 1674 C CA . VAL A 1 204 ? -27.189 -10.856 24.055 1.00 93.50 204 VAL A CA 1
ATOM 1675 C C . VAL A 1 204 ? -26.256 -11.353 22.960 1.00 93.50 204 VAL A C 1
ATOM 1677 O O . VAL A 1 204 ? -26.235 -12.547 22.661 1.00 93.50 204 VAL A O 1
ATOM 1680 N N . ASP A 1 205 ? -25.514 -10.439 22.342 1.00 94.19 205 ASP A N 1
ATOM 1681 C CA . ASP A 1 205 ? -24.649 -10.720 21.203 1.00 94.19 205 ASP A CA 1
ATOM 1682 C C . ASP A 1 205 ? -23.497 -9.716 21.156 1.00 94.19 205 ASP A C 1
ATOM 1684 O O . ASP A 1 205 ? -23.678 -8.551 21.515 1.00 94.19 205 ASP A O 1
ATOM 1688 N N . THR A 1 206 ? -22.330 -10.169 20.707 1.00 94.31 206 THR A N 1
ATOM 1689 C CA . THR A 1 206 ? -21.103 -9.369 20.671 1.00 94.31 206 THR A CA 1
ATOM 1690 C C . THR A 1 206 ? -20.393 -9.590 19.346 1.00 94.31 206 THR A C 1
ATOM 1692 O O . THR A 1 206 ? -19.978 -10.705 19.031 1.00 94.31 206 THR A O 1
ATOM 1695 N N . CYS A 1 207 ? -20.201 -8.507 18.601 1.00 93.12 207 CYS A N 1
ATOM 1696 C CA . CYS A 1 207 ? -19.467 -8.484 17.344 1.00 93.12 207 CYS A CA 1
ATOM 1697 C C . CYS A 1 207 ? -18.147 -7.721 17.530 1.00 93.12 207 CYS A C 1
ATOM 1699 O O . CYS A 1 207 ? -18.149 -6.612 18.060 1.00 93.12 207 CYS A O 1
ATOM 1701 N N . GLY A 1 208 ? -17.022 -8.316 17.130 1.00 90.38 208 GLY A N 1
ATOM 1702 C CA . GLY A 1 208 ? -15.683 -7.710 17.198 1.00 90.38 208 GLY A CA 1
ATOM 1703 C C . GLY A 1 208 ? -15.113 -7.349 15.833 1.00 90.38 208 GLY A C 1
ATOM 1704 O O . GLY A 1 208 ? -15.795 -7.489 14.820 1.00 90.38 208 GLY A O 1
ATOM 1705 N N . GLY A 1 209 ? -13.853 -6.907 15.808 1.00 88.62 209 GLY A N 1
ATOM 1706 C CA . GLY A 1 209 ? -13.150 -6.573 14.567 1.00 88.62 209 GLY A CA 1
ATOM 1707 C C . GLY A 1 209 ? -13.410 -5.161 14.031 1.00 88.62 209 GLY A C 1
ATOM 1708 O O . GLY A 1 209 ? -13.004 -4.853 12.913 1.00 88.62 209 GLY A O 1
ATOM 1709 N N . TYR A 1 210 ? -14.045 -4.274 14.806 1.00 93.31 210 TYR A N 1
ATOM 1710 C CA . TYR A 1 210 ? -14.171 -2.864 14.425 1.00 93.31 210 TYR A CA 1
ATOM 1711 C C . TYR A 1 210 ? -12.869 -2.132 14.748 1.00 93.31 210 TYR A C 1
ATOM 1713 O O . TYR A 1 210 ? -12.658 -1.685 15.874 1.00 93.31 210 TYR A O 1
ATOM 1721 N N . ILE A 1 211 ? -11.979 -2.031 13.763 1.00 93.56 211 ILE A N 1
ATOM 1722 C CA . ILE A 1 211 ? -10.649 -1.436 13.922 1.00 93.56 211 ILE A CA 1
ATOM 1723 C C . ILE A 1 211 ? -10.645 -0.027 13.330 1.00 93.56 211 ILE A C 1
ATOM 1725 O O . ILE A 1 211 ? -10.919 0.162 12.147 1.00 93.56 211 ILE A O 1
ATOM 1729 N N . ILE A 1 212 ? -10.300 0.968 14.148 1.00 93.31 212 ILE A N 1
ATOM 1730 C CA . ILE A 1 212 ? -10.114 2.355 13.712 1.00 93.31 212 ILE A CA 1
ATOM 1731 C C . ILE A 1 212 ? -8.629 2.690 13.768 1.00 93.31 212 ILE A C 1
ATOM 1733 O O . ILE A 1 212 ? -8.027 2.682 14.844 1.00 93.31 212 ILE A O 1
ATOM 1737 N N . ALA A 1 213 ? -8.046 3.045 12.625 1.00 93.06 213 ALA A N 1
ATOM 1738 C CA . ALA A 1 213 ? -6.716 3.636 12.586 1.00 93.06 213 ALA A CA 1
ATOM 1739 C C . ALA A 1 213 ? -6.724 5.027 13.229 1.00 93.06 213 ALA A C 1
ATO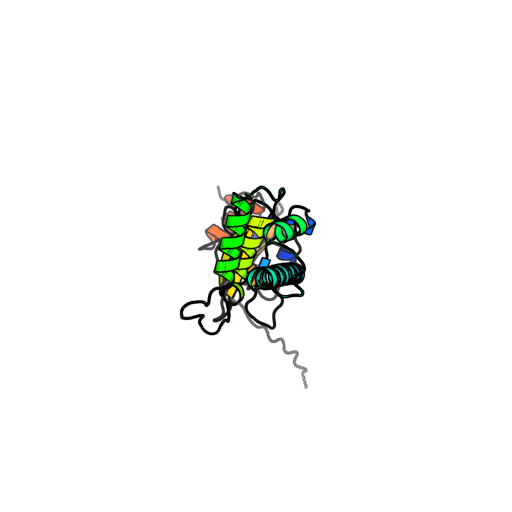M 1741 O O . ALA A 1 213 ? -7.640 5.818 13.010 1.00 93.06 213 ALA A O 1
ATOM 1742 N N . ASP A 1 214 ? -5.646 5.402 13.911 1.00 88.81 214 ASP A N 1
ATOM 1743 C CA . ASP A 1 214 ? -5.539 6.724 14.549 1.00 88.81 214 ASP A CA 1
ATOM 1744 C C . ASP A 1 214 ? -5.641 7.907 13.576 1.00 88.81 214 ASP A C 1
ATOM 1746 O O . ASP A 1 214 ? -5.909 9.035 13.978 1.00 88.81 214 ASP A O 1
ATOM 1750 N N . SER A 1 215 ? -5.413 7.672 12.283 1.00 89.44 215 SER A N 1
ATOM 1751 C CA . SER A 1 215 ? -5.597 8.682 11.239 1.00 89.44 215 SER A CA 1
ATOM 1752 C C . SER A 1 215 ? -7.061 8.907 10.845 1.00 89.44 215 SER A C 1
ATOM 1754 O O . SER A 1 215 ? -7.335 9.870 10.137 1.00 89.44 215 SER A O 1
ATOM 1756 N N . GLN A 1 216 ? -7.984 8.027 11.246 1.00 90.25 216 GLN A N 1
ATOM 1757 C CA . GLN A 1 216 ? -9.395 8.074 10.845 1.00 90.25 216 GLN A CA 1
ATOM 1758 C C . GLN A 1 216 ? -10.291 8.822 11.842 1.00 90.25 216 GLN A C 1
ATOM 1760 O O . GLN A 1 216 ? -11.361 9.274 11.449 1.00 90.25 216 GLN A O 1
ATOM 1765 N N . ALA A 1 217 ? -9.872 8.977 13.102 1.00 90.81 217 ALA A N 1
ATOM 1766 C CA . ALA A 1 217 ? -10.667 9.630 14.143 1.00 90.81 217 ALA A CA 1
ATOM 1767 C C . ALA A 1 217 ? -9.805 10.546 15.018 1.00 90.81 217 ALA A C 1
ATOM 1769 O O . ALA A 1 217 ? -8.748 10.135 15.503 1.00 90.81 217 ALA A O 1
ATOM 1770 N N . TRP A 1 218 ? -10.264 11.780 15.244 1.00 87.12 218 TRP A N 1
ATOM 1771 C CA . TRP A 1 218 ? -9.547 12.743 16.081 1.00 87.12 218 TRP A CA 1
ATOM 1772 C C . TRP A 1 218 ? -9.889 12.584 17.564 1.00 87.12 218 TRP A C 1
ATOM 1774 O O . TRP A 1 218 ? -9.013 12.687 18.426 1.00 87.12 218 TRP A O 1
ATOM 1784 N N . ASP A 1 219 ? -11.155 12.302 17.861 1.00 90.81 219 ASP A N 1
ATOM 1785 C CA . ASP A 1 219 ? -11.669 12.135 19.215 1.00 90.81 219 ASP A CA 1
ATOM 1786 C C . ASP A 1 219 ? -12.620 10.933 19.337 1.00 90.81 219 ASP A C 1
ATOM 1788 O O . ASP A 1 219 ? -12.813 10.150 18.406 1.00 90.81 219 ASP A O 1
ATOM 1792 N N . ASP A 1 220 ? -13.155 10.735 20.539 1.00 91.88 220 ASP A N 1
ATOM 1793 C CA . ASP A 1 220 ? -14.000 9.586 20.861 1.00 91.88 220 ASP A CA 1
ATOM 1794 C C . ASP A 1 220 ? -15.385 9.661 20.198 1.00 91.88 220 ASP A C 1
ATOM 1796 O O . ASP A 1 220 ? -15.982 8.623 19.912 1.00 91.88 220 ASP A O 1
ATOM 1800 N N . GLU A 1 221 ? -15.883 10.860 19.881 1.00 92.75 221 GLU A N 1
ATOM 1801 C CA . GLU A 1 221 ? -17.154 11.023 19.164 1.00 92.75 221 GLU A CA 1
ATOM 1802 C C . GLU A 1 221 ? -17.000 10.603 17.696 1.00 92.75 221 GLU A C 1
ATOM 1804 O O . GLU A 1 221 ? -17.851 9.882 17.169 1.00 92.75 221 GLU A O 1
ATOM 1809 N N . ASP A 1 222 ? -15.876 10.954 17.057 1.00 94.38 222 ASP A N 1
ATOM 1810 C CA . ASP A 1 222 ? -15.542 10.461 15.716 1.00 94.38 222 ASP A CA 1
ATOM 1811 C C . ASP A 1 222 ? -15.483 8.925 15.687 1.00 94.38 222 ASP A C 1
ATOM 1813 O O . ASP A 1 222 ? -16.048 8.293 14.788 1.00 94.38 222 ASP A O 1
ATOM 1817 N N . ARG A 1 223 ? -14.851 8.308 16.700 1.00 93.75 223 ARG A N 1
ATOM 1818 C CA . ARG A 1 223 ? -14.765 6.840 16.816 1.00 93.75 223 ARG A CA 1
ATOM 1819 C C . ARG A 1 223 ? -16.141 6.206 16.933 1.00 93.75 223 ARG A C 1
ATOM 1821 O O . ARG A 1 223 ? -16.457 5.265 16.205 1.00 93.75 223 ARG A O 1
ATOM 1828 N N . LYS A 1 224 ? -16.971 6.742 17.830 1.00 95.38 224 LYS A N 1
ATOM 1829 C CA . LYS A 1 224 ? -18.339 6.268 18.038 1.00 95.38 224 LYS A CA 1
ATOM 1830 C C . LYS A 1 224 ? -19.132 6.315 16.736 1.00 95.38 224 LYS A C 1
ATOM 1832 O O . LYS A 1 224 ? -19.785 5.333 16.385 1.00 95.38 224 LYS A O 1
ATOM 1837 N N . LYS A 1 225 ? -19.058 7.437 16.021 1.00 96.06 225 LYS A N 1
ATOM 1838 C CA . LYS A 1 225 ? -19.779 7.647 14.768 1.00 96.06 225 LYS A CA 1
ATOM 1839 C C . LYS A 1 225 ? -19.356 6.652 13.687 1.00 96.06 225 LYS A C 1
ATOM 1841 O O . LYS A 1 225 ? -20.230 6.047 13.072 1.00 96.06 225 LYS A O 1
ATOM 1846 N N . LEU A 1 226 ? -18.050 6.446 13.494 1.00 95.38 226 LEU A N 1
ATOM 1847 C CA . LEU A 1 226 ? -17.524 5.478 12.522 1.00 95.38 226 LEU A CA 1
ATOM 1848 C C . LEU A 1 226 ? -17.997 4.054 12.824 1.00 95.38 226 LEU A C 1
ATOM 1850 O O . LEU A 1 226 ? -18.487 3.367 11.933 1.00 95.38 226 LEU A O 1
ATOM 1854 N N . ILE A 1 227 ? -17.922 3.624 14.086 1.00 95.94 227 ILE A N 1
ATOM 1855 C CA . ILE A 1 227 ? -18.367 2.277 14.475 1.00 95.94 227 ILE A CA 1
ATOM 1856 C C . ILE A 1 227 ? -19.873 2.130 14.278 1.00 95.94 227 ILE A C 1
ATOM 1858 O O . ILE A 1 227 ? -20.320 1.103 13.774 1.00 95.94 227 ILE A O 1
ATOM 1862 N N . CYS A 1 228 ? -20.661 3.151 14.627 1.00 96.12 228 CYS A N 1
ATOM 1863 C CA . CYS A 1 228 ? -22.103 3.128 14.393 1.00 96.12 228 CYS A CA 1
ATOM 1864 C C . CYS A 1 228 ? -22.432 3.003 12.900 1.00 96.12 228 CYS A C 1
ATOM 1866 O O . CYS A 1 228 ? -23.316 2.232 12.531 1.00 96.12 228 CYS A O 1
ATOM 1868 N N . GLU A 1 229 ? -21.701 3.719 12.044 1.00 95.81 229 GLU A N 1
ATOM 1869 C CA . GLU A 1 229 ? -21.835 3.634 10.590 1.00 95.81 229 GLU A CA 1
ATOM 1870 C C . GLU A 1 229 ? -21.490 2.232 10.068 1.00 95.81 229 GLU A C 1
ATOM 1872 O O . GLU A 1 229 ? -22.293 1.638 9.349 1.00 95.81 229 GLU A O 1
ATOM 1877 N N . TRP A 1 230 ? -20.350 1.666 10.473 1.00 94.00 230 TRP A N 1
ATOM 1878 C CA . TRP A 1 230 ? -19.902 0.339 10.031 1.00 94.00 230 TRP A CA 1
ATOM 1879 C C . TRP A 1 230 ? -20.784 -0.799 10.547 1.00 94.00 230 TRP A C 1
ATOM 1881 O O . TRP A 1 230 ? -21.040 -1.761 9.826 1.00 94.00 230 TRP A O 1
ATOM 1891 N N . ALA A 1 231 ? -21.271 -0.694 11.784 1.00 94.44 231 ALA A N 1
ATOM 1892 C CA . ALA A 1 231 ? -22.177 -1.670 12.382 1.00 94.44 231 ALA A CA 1
ATOM 1893 C C . ALA A 1 231 ? -23.642 -1.478 11.946 1.00 94.44 231 ALA A C 1
ATOM 1895 O O . ALA A 1 231 ? -24.475 -2.343 12.211 1.00 94.44 231 ALA A O 1
ATOM 1896 N N . GLY A 1 232 ? -23.974 -0.363 11.285 1.00 95.50 232 GLY A N 1
ATOM 1897 C CA . GLY A 1 232 ? -25.337 -0.046 10.860 1.00 95.50 232 GLY A CA 1
ATOM 1898 C C . GLY A 1 232 ? -26.301 0.226 12.021 1.00 95.50 232 GLY A C 1
ATOM 1899 O O . GLY A 1 232 ? -27.489 -0.084 11.905 1.00 95.50 232 GLY A O 1
ATOM 1900 N N . ILE A 1 233 ? -25.812 0.788 13.132 1.00 95.00 233 ILE A N 1
ATOM 1901 C CA . ILE A 1 233 ? -26.595 1.046 14.353 1.00 95.00 233 ILE A CA 1
ATOM 1902 C C . ILE A 1 233 ? -26.828 2.551 14.594 1.00 95.00 233 ILE A C 1
ATOM 1904 O O . ILE A 1 233 ? -26.017 3.379 14.173 1.00 95.00 233 ILE A O 1
ATOM 1908 N N . PRO A 1 234 ? -27.914 2.951 15.286 1.00 95.19 234 PRO A N 1
ATOM 1909 C CA . PRO A 1 234 ? -28.164 4.355 15.609 1.00 95.19 234 PRO A CA 1
ATOM 1910 C C . PRO A 1 234 ? -27.216 4.880 16.698 1.00 95.19 234 PRO A C 1
ATOM 1912 O O . PRO A 1 234 ? -27.162 4.351 17.808 1.00 95.19 234 PRO A O 1
ATOM 1915 N N . GLU A 1 235 ? -26.514 5.979 16.416 1.00 94.12 235 GLU A N 1
ATOM 1916 C CA . GLU A 1 235 ? -25.551 6.598 17.344 1.00 94.12 235 GLU A CA 1
ATOM 1917 C C . GLU A 1 235 ? -26.189 7.025 18.681 1.00 94.12 235 GLU A C 1
ATOM 1919 O O . GLU A 1 235 ? -25.572 6.969 19.747 1.00 94.12 235 GLU A O 1
ATOM 1924 N N . ASP A 1 236 ? -27.454 7.434 18.643 1.00 93.94 236 ASP A N 1
ATOM 1925 C CA . ASP A 1 236 ? -28.242 7.867 19.793 1.00 93.94 236 ASP A CA 1
ATOM 1926 C C . ASP A 1 236 ? -28.765 6.718 20.671 1.00 93.94 236 ASP A C 1
ATOM 1928 O O . ASP A 1 236 ? -29.271 6.979 21.767 1.00 93.94 236 ASP A O 1
ATOM 1932 N N . GLU A 1 237 ? -28.625 5.477 20.202 1.00 93.94 237 GLU A N 1
ATOM 1933 C CA . GLU A 1 237 ? -28.906 4.236 20.934 1.00 93.94 237 GLU A CA 1
ATOM 1934 C C . GLU A 1 237 ? -27.620 3.518 21.383 1.00 93.94 237 GLU A C 1
ATOM 1936 O O . GLU A 1 237 ? -27.697 2.487 22.055 1.00 93.94 237 GLU A O 1
ATOM 1941 N N . ALA A 1 238 ? -26.447 4.062 21.039 1.00 93.94 238 ALA A N 1
ATOM 1942 C CA . ALA A 1 238 ? -25.143 3.494 21.358 1.00 93.94 238 ALA A CA 1
ATOM 1943 C C . ALA A 1 238 ? -24.424 4.269 22.475 1.00 93.94 238 ALA A C 1
ATOM 1945 O O . ALA A 1 238 ? -24.420 5.505 22.511 1.00 93.94 238 ALA A O 1
ATOM 1946 N N . LEU A 1 239 ? -23.763 3.537 23.369 1.00 94.75 239 LEU A N 1
ATOM 1947 C CA . LEU A 1 239 ? -22.852 4.059 24.388 1.00 94.75 239 LEU A CA 1
ATOM 1948 C C . LEU A 1 239 ? -21.414 3.656 24.046 1.00 94.75 239 LEU A C 1
ATOM 1950 O O . LEU A 1 239 ? -21.178 2.492 23.758 1.00 94.75 239 LEU A O 1
ATOM 1954 N N . LEU A 1 240 ? -20.462 4.589 24.115 1.00 94.62 240 LEU A N 1
ATOM 1955 C CA . LEU A 1 240 ? -19.036 4.293 23.953 1.00 94.62 240 LEU A CA 1
ATOM 1956 C C . LEU A 1 240 ? -18.362 4.112 25.324 1.00 94.62 240 LEU A C 1
ATOM 1958 O O . LEU A 1 240 ? -18.475 4.979 26.191 1.00 94.62 240 LEU A O 1
ATOM 1962 N N . GLU A 1 241 ? -17.642 3.008 25.496 1.00 94.50 241 GLU A N 1
ATOM 1963 C CA . GLU A 1 241 ? -16.825 2.677 26.662 1.00 94.50 241 GLU A CA 1
ATOM 1964 C C . GLU A 1 241 ? -15.341 2.631 26.267 1.00 94.50 241 GLU A C 1
ATOM 1966 O O . GLU A 1 241 ? -14.898 1.730 25.551 1.00 94.50 241 GLU A O 1
ATOM 1971 N N . MET A 1 242 ? -14.575 3.604 26.767 1.00 92.31 242 MET A N 1
ATOM 1972 C CA . MET A 1 242 ? -13.127 3.720 26.563 1.00 92.31 242 MET A CA 1
ATOM 1973 C C . MET A 1 242 ? -12.359 3.282 27.812 1.00 92.31 242 MET A C 1
ATOM 1975 O O . MET A 1 242 ? -12.824 3.441 28.945 1.00 92.31 242 MET A O 1
ATOM 1979 N N . ILE A 1 243 ? -11.148 2.767 27.619 1.00 86.06 243 ILE A N 1
ATOM 1980 C CA . ILE A 1 243 ? -10.250 2.394 28.713 1.00 86.06 243 ILE A CA 1
ATOM 1981 C C . ILE A 1 243 ? -9.614 3.665 29.298 1.00 86.06 243 ILE A C 1
ATOM 1983 O O . ILE A 1 243 ? -8.773 4.298 28.670 1.00 86.06 243 ILE A O 1
ATOM 1987 N N . ASP A 1 244 ? -9.981 4.016 30.533 1.00 77.75 244 ASP A N 1
ATOM 1988 C CA . ASP A 1 244 ? -9.470 5.209 31.241 1.00 77.75 244 ASP A CA 1
ATOM 1989 C C . ASP A 1 244 ? -8.192 4.925 32.069 1.00 77.75 244 ASP A C 1
ATOM 1991 O O . ASP A 1 244 ? -7.367 5.800 32.324 1.00 77.75 244 ASP A O 1
ATOM 1995 N N . SER A 1 245 ? -7.964 3.678 32.501 1.00 69.44 245 SER A N 1
ATOM 1996 C CA . SER A 1 245 ? -6.713 3.290 33.175 1.00 69.44 245 SER A CA 1
ATOM 1997 C C . SER A 1 245 ? -6.488 1.779 33.165 1.00 69.44 245 SER A C 1
ATOM 1999 O O . SER A 1 245 ? -7.442 1.005 33.158 1.00 69.44 245 SER A O 1
ATOM 2001 N N . TYR A 1 246 ? -5.224 1.351 33.244 1.00 55.28 246 TYR A N 1
ATOM 2002 C CA . TYR A 1 246 ? -4.860 -0.049 33.475 1.00 55.28 246 TYR A CA 1
ATOM 2003 C C . TYR A 1 246 ? -4.327 -0.237 34.903 1.00 55.28 246 TYR A C 1
ATOM 2005 O O . TYR A 1 246 ? -3.586 0.595 35.431 1.00 55.28 246 TYR A O 1
ATOM 2013 N N . LYS A 1 247 ? -4.695 -1.346 35.554 1.00 57.56 247 LYS A N 1
ATOM 2014 C CA . LYS A 1 247 ? -4.112 -1.772 36.837 1.00 57.56 247 LYS A CA 1
ATOM 2015 C C . LYS A 1 247 ? -3.478 -3.145 36.666 1.00 57.56 247 LYS A C 1
ATOM 2017 O O . LYS A 1 247 ? -4.182 -4.132 36.487 1.00 57.56 247 LYS A O 1
ATOM 2022 N N . THR A 1 248 ? -2.156 -3.231 36.786 1.00 51.50 248 THR A N 1
ATOM 2023 C CA . THR A 1 248 ? -1.455 -4.519 36.833 1.00 51.50 248 THR A CA 1
ATOM 2024 C C . THR A 1 248 ? -1.737 -5.197 38.176 1.00 51.50 248 THR A C 1
ATOM 2026 O O . THR A 1 248 ? -1.200 -4.791 39.208 1.00 51.50 248 THR A O 1
ATOM 2029 N N . VAL A 1 249 ? -2.588 -6.224 38.199 1.00 51.72 249 VAL A N 1
ATOM 2030 C CA . VAL A 1 249 ? -2.829 -7.007 39.420 1.00 51.72 249 VAL A CA 1
ATOM 2031 C C . VAL A 1 249 ? -1.817 -8.151 39.481 1.00 51.72 249 VAL A C 1
ATOM 2033 O O . VAL A 1 249 ? -2.034 -9.214 38.910 1.00 51.72 249 VAL A O 1
ATOM 2036 N N . MET A 1 250 ? -0.703 -7.962 40.195 1.00 45.72 250 MET A N 1
ATOM 2037 C CA . MET A 1 250 ? 0.129 -9.100 40.603 1.00 45.72 250 MET A CA 1
ATOM 2038 C C . MET A 1 250 ? -0.587 -9.861 41.727 1.00 45.72 250 MET A C 1
ATOM 2040 O O . MET A 1 250 ? -0.540 -9.458 42.890 1.00 45.72 250 MET A O 1
ATOM 2044 N N . GLN A 1 251 ? -1.292 -10.943 41.389 1.00 43.81 251 GLN A N 1
ATOM 2045 C CA . GLN A 1 251 ? -1.890 -11.835 42.383 1.00 43.81 251 GLN A CA 1
ATOM 2046 C C . GLN A 1 251 ? -0.816 -12.742 42.995 1.00 43.81 251 GLN A C 1
ATOM 2048 O O . GLN A 1 251 ? -0.273 -13.624 42.336 1.00 43.81 251 GLN A O 1
ATOM 2053 N N . TYR A 1 252 ? -0.541 -12.549 44.286 1.00 61.31 252 TYR A N 1
ATOM 2054 C CA . TYR A 1 252 ? 0.265 -13.461 45.094 1.00 61.31 252 TYR A CA 1
ATOM 2055 C C . TYR A 1 252 ? -0.639 -14.250 46.038 1.00 61.31 252 TYR A C 1
ATOM 2057 O O . TYR A 1 252 ? -1.324 -13.680 46.887 1.00 61.31 252 TYR A O 1
ATOM 2065 N N . THR A 1 253 ? -0.613 -15.575 45.933 1.00 49.78 253 THR A N 1
ATOM 2066 C CA . THR A 1 253 ? -1.186 -16.463 46.948 1.00 49.78 253 THR A CA 1
ATOM 2067 C C . THR A 1 253 ? -0.156 -16.720 48.042 1.00 49.78 253 THR A C 1
ATOM 2069 O O . THR A 1 253 ? 0.875 -17.351 47.802 1.00 49.78 253 THR A O 1
ATOM 2072 N N . TYR A 1 254 ? -0.438 -16.249 49.255 1.00 56.81 254 TYR A N 1
ATOM 2073 C CA . TYR A 1 254 ? 0.383 -16.505 50.436 1.00 56.81 254 TYR A CA 1
ATOM 2074 C C . TYR A 1 254 ? -0.113 -17.757 51.159 1.00 56.81 254 TYR A C 1
ATOM 2076 O O . TYR A 1 254 ? -1.302 -17.891 51.440 1.00 56.81 254 TYR A O 1
ATOM 2084 N N . ARG A 1 255 ? 0.806 -18.663 51.500 1.00 60.06 255 ARG A N 1
ATOM 2085 C CA . ARG A 1 255 ? 0.524 -19.758 52.437 1.00 60.06 255 ARG A CA 1
ATOM 2086 C C . ARG A 1 255 ? 0.699 -19.262 53.871 1.00 60.06 255 ARG A C 1
ATOM 2088 O O . ARG A 1 255 ? 1.672 -18.566 54.161 1.00 60.06 255 ARG A O 1
ATOM 2095 N N . THR A 1 256 ? -0.203 -19.647 54.764 1.00 46.59 256 THR A N 1
ATOM 2096 C CA . THR A 1 256 ? -0.006 -19.473 56.208 1.00 46.59 256 THR A CA 1
ATOM 2097 C C . THR A 1 256 ? 1.010 -20.514 56.687 1.00 46.59 256 THR A C 1
ATOM 2099 O O . THR A 1 256 ? 0.886 -21.690 56.339 1.00 46.59 256 THR A O 1
ATOM 2102 N N . VAL A 1 257 ? 2.028 -20.076 57.430 1.00 52.72 257 VAL A N 1
ATOM 2103 C CA . VAL A 1 257 ? 2.981 -20.933 58.159 1.00 52.72 257 VAL A CA 1
ATOM 2104 C C . VAL A 1 257 ? 2.691 -20.798 59.642 1.00 52.72 257 VAL A C 1
ATOM 2106 O O . VAL A 1 257 ? 2.453 -19.643 60.063 1.00 52.72 257 VAL A O 1
#

Radius of gyration: 25.11 Å; chains: 1; bounding box: 64×35×92 Å

pLDDT: mean 86.82, std 12.54, range [38.0, 97.94]

Foldseek 3Di:
DQDAAFKEKEWDDLVRDDLPVVLVDCQQDCVVVQCQSHKWKAAPDPPDATRCNVVLVVLLVVLVVLLVLLCCQVVVPPVRPDVDLLRVCCVVQLDVDSPPVVSSVVVNVVSVQQQDQDDPPQNVDRGNCRSCVLQSSQVVCCSRNVFHKDKDKEAEPDDSRIIMMIHGCPDPVQVVHDHQVSQSVSVQKIWIKMFGADPVRDTDDIDTDLIGHCVQDDDPLSSLVSVCVVVVHDSSNYDYHDDPDDDDDPDDDDDDD